Protein AF-A0A8H7BWF7-F1 (afdb_monomer)

Secondary structure (DSSP, 8-state):
--HHHHH-SSS--PPPHHHHHHHHHHHHTTTBS-HHHHHHHHHHHHHHHH-SSHHHHHHHHHHHHHHHT-GGGB-TT--S-HHHHHHHHTGGGGGGT-HHHHTTS--TT---THHHHHHHHHHHHHHHTT----S-TTSHHHHHHHHHHHHHHHHTTTS-HHHHHHHHHHHHHHHHHHHHHHHHHTTS-HHHHHHHHHHHHHHHHHHHHTTS--

Nearest PDB structures (foldseek):
  6b87-assembly2_B-3  TM=5.422E-01  e=3.707E+00  synthetic construct
  6b87-assembly1_A-2  TM=5.383E-01  e=4.363E+00  synthetic construct

pLDDT: mean 79.87, std 16.15, range [39.22, 98.44]

Solvent-accessible surface area (backbone atoms only — not comparable to full-atom values): 12301 Å² total; per-residue (Å²): 132,65,66,58,55,71,78,42,62,88,57,86,72,68,57,60,64,66,60,51,52,55,52,48,54,57,68,50,55,87,27,46,72,47,70,66,58,47,50,51,50,51,49,29,49,47,42,29,37,66,13,74,41,70,67,50,23,52,51,26,46,50,54,32,46,57,59,37,62,44,67,87,53,40,39,94,85,39,86,69,54,60,41,61,56,44,49,65,71,46,60,76,50,41,71,28,49,26,25,46,54,44,69,78,46,91,53,89,88,70,79,63,60,62,62,58,53,52,51,52,51,53,50,51,54,56,56,63,75,58,70,77,89,78,80,60,93,84,50,60,68,63,50,52,50,50,49,51,48,55,48,47,51,63,78,35,70,88,48,53,72,66,58,52,51,50,53,54,50,54,54,53,50,49,53,52,49,52,54,25,50,57,32,32,73,72,74,62,29,59,67,56,33,51,52,54,53,50,55,52,50,57,52,55,50,61,67,56,66,71,68,76,84,119

InterPro domains:
  IPR052579 Zinc finger SWIM domain-containing protein [PTHR31569] (1-136)

Organism: NCBI:txid679940

Radius of gyration: 24.7 Å; Cα contacts (8 Å, |Δi|>4): 126; chains: 1; bounding box: 61×52×67 Å

Foldseek 3Di:
DPPCCVPPVVDQAADDPVVVLVVLLVLLPQWFPDPVLSVLLSVLVVQQQQPQDPVSNVVSLVVNCVSQPPNVGTDPPRDDTSVVVCCVPPVVPVLRGGNNNCVVDDCVPVNDPCLVVVLVVVLVVLVVVDDDPPDDPPCVVVSVVVSCLVSCCVNVVVPDPLVSVVVVLVVVLVVQLVVLVVCVVVVHHPVVNVVSVVVSVVVVVVSVVVPPPD

Structure (mmCIF, N/CA/C/O back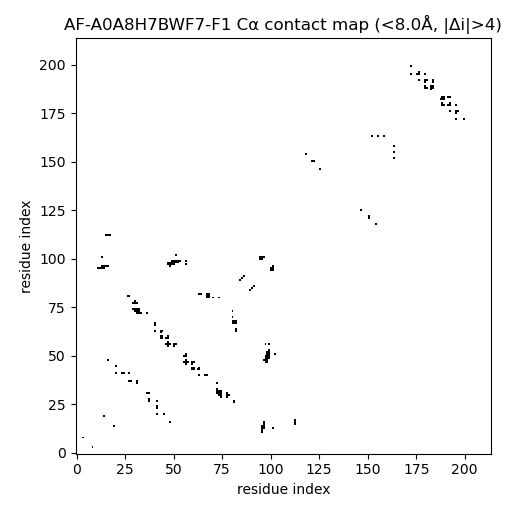bone):
data_AF-A0A8H7BWF7-F1
#
_entry.id   AF-A0A8H7BWF7-F1
#
loop_
_atom_site.group_PDB
_atom_site.id
_atom_site.type_symbol
_atom_site.label_atom_id
_atom_site.label_alt_id
_atom_site.label_comp_id
_atom_site.label_asym_id
_atom_site.label_entity_id
_atom_site.label_seq_id
_atom_site.pdbx_PDB_ins_code
_atom_site.Cartn_x
_atom_site.Cartn_y
_atom_site.Cartn_z
_atom_site.occupancy
_atom_site.B_iso_or_equiv
_atom_site.auth_seq_id
_atom_site.auth_comp_id
_atom_site.auth_asym_id
_atom_site.auth_atom_id
_atom_site.pdbx_PDB_model_num
ATOM 1 N N . MET A 1 1 ? -7.069 -0.796 -20.948 1.00 47.22 1 MET A N 1
ATOM 2 C CA . MET A 1 1 ? -5.993 -1.761 -21.285 1.00 47.22 1 MET A CA 1
ATOM 3 C C . MET A 1 1 ? -4.750 -1.443 -20.473 1.00 47.22 1 MET A C 1
ATOM 5 O O . MET A 1 1 ? -4.340 -0.292 -20.435 1.00 47.22 1 MET A O 1
ATOM 9 N N . ASN A 1 2 ? -4.163 -2.437 -19.805 1.00 78.88 2 ASN A N 1
ATOM 10 C CA . ASN A 1 2 ? -2.938 -2.258 -19.026 1.00 78.88 2 ASN A CA 1
ATOM 11 C C . ASN A 1 2 ? -1.723 -2.214 -19.973 1.00 78.88 2 ASN A C 1
ATOM 13 O O . ASN A 1 2 ? -1.280 -3.259 -20.445 1.00 78.88 2 ASN A O 1
ATOM 17 N N . ALA A 1 3 ? -1.185 -1.021 -20.245 1.00 83.81 3 ALA A N 1
ATOM 18 C CA . ALA A 1 3 ? -0.045 -0.828 -21.149 1.00 83.81 3 ALA A CA 1
ATOM 19 C C . ALA A 1 3 ? 1.196 -1.644 -20.737 1.00 83.81 3 ALA A C 1
ATOM 21 O O . ALA A 1 3 ? 1.893 -2.193 -21.589 1.00 83.81 3 ALA A O 1
ATOM 22 N N . LEU A 1 4 ? 1.435 -1.805 -19.430 1.00 81.81 4 LEU A N 1
ATOM 23 C CA . LEU A 1 4 ? 2.529 -2.639 -18.922 1.00 81.81 4 LEU A CA 1
ATOM 24 C C . LEU A 1 4 ? 2.298 -4.123 -19.213 1.00 81.81 4 LEU A C 1
ATOM 26 O O . LEU A 1 4 ? 3.256 -4.867 -19.370 1.00 81.81 4 LEU A O 1
ATOM 30 N N . GLY A 1 5 ? 1.039 -4.564 -19.274 1.00 86.19 5 GLY A N 1
ATOM 31 C CA . GLY A 1 5 ? 0.675 -5.924 -19.670 1.00 86.19 5 GLY A CA 1
ATOM 32 C C . GLY A 1 5 ? 1.047 -6.249 -21.111 1.00 86.19 5 GLY A C 1
ATOM 33 O O . GLY A 1 5 ? 1.445 -7.373 -21.376 1.00 86.19 5 GLY A O 1
ATOM 34 N N . ILE A 1 6 ? 0.966 -5.259 -22.000 1.00 88.81 6 ILE A N 1
ATOM 35 C CA . ILE A 1 6 ? 1.257 -5.416 -23.428 1.00 88.81 6 ILE A CA 1
ATOM 36 C C . ILE A 1 6 ? 2.769 -5.411 -23.668 1.00 88.81 6 ILE A C 1
ATOM 38 O O . ILE A 1 6 ? 3.296 -6.289 -24.342 1.00 88.81 6 ILE A O 1
ATOM 42 N N . VAL A 1 7 ? 3.479 -4.433 -23.096 1.00 92.81 7 VAL A N 1
ATOM 43 C CA . VAL A 1 7 ? 4.918 -4.252 -23.354 1.00 92.81 7 VAL A CA 1
ATOM 44 C C . VAL A 1 7 ? 5.777 -5.209 -22.524 1.00 92.81 7 VAL A C 1
ATOM 46 O O . VAL A 1 7 ? 6.764 -5.738 -23.022 1.00 92.81 7 VAL A O 1
ATOM 49 N N . PHE A 1 8 ? 5.399 -5.456 -21.267 1.00 87.06 8 PHE A N 1
ATOM 50 C CA . PHE A 1 8 ? 6.154 -6.276 -20.317 1.00 87.06 8 PHE A CA 1
ATOM 51 C C . PHE A 1 8 ? 5.260 -7.388 -19.757 1.00 87.06 8 PHE A C 1
ATOM 53 O O . PHE A 1 8 ? 4.888 -7.401 -18.576 1.00 87.06 8 PHE A O 1
ATOM 60 N N . HIS A 1 9 ? 4.856 -8.307 -20.631 1.00 88.12 9 HIS A N 1
ATOM 61 C CA . HIS A 1 9 ? 3.956 -9.401 -20.271 1.00 88.12 9 HIS A CA 1
ATOM 62 C C . HIS A 1 9 ? 4.603 -10.387 -19.284 1.00 88.12 9 HIS A C 1
ATOM 64 O O . HIS A 1 9 ? 3.931 -10.812 -18.348 1.00 88.12 9 HIS A O 1
ATOM 70 N N . GLU A 1 10 ? 5.908 -10.650 -19.411 1.00 87.50 10 GLU A N 1
ATOM 71 C CA . GLU A 1 10 ? 6.661 -11.566 -18.533 1.00 87.50 10 GLU A CA 1
ATOM 72 C C . GLU A 1 10 ? 6.991 -10.970 -17.154 1.00 87.50 10 GLU A C 1
ATOM 74 O O . GLU A 1 10 ? 7.248 -11.695 -16.190 1.00 87.50 10 GLU A O 1
ATOM 79 N N . ASN A 1 11 ? 6.955 -9.639 -17.020 1.00 86.12 11 ASN A N 1
ATOM 80 C CA . ASN A 1 11 ? 7.314 -8.984 -15.768 1.00 86.12 11 ASN A CA 1
ATOM 81 C C . ASN A 1 11 ? 6.160 -9.058 -14.765 1.00 86.12 11 ASN A C 1
ATOM 83 O O . ASN A 1 11 ? 5.047 -8.570 -15.015 1.00 86.12 11 ASN A O 1
ATOM 87 N N . ARG A 1 12 ? 6.457 -9.582 -13.569 1.00 87.06 12 ARG A N 1
ATOM 88 C CA . ARG A 1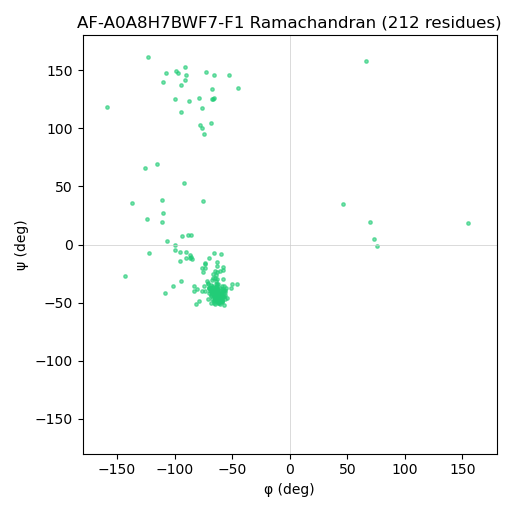 12 ? 5.547 -9.478 -12.426 1.00 87.06 12 ARG A CA 1
ATOM 89 C C . ARG A 1 12 ? 5.428 -8.017 -12.002 1.00 87.06 12 ARG A C 1
ATOM 91 O O . ARG A 1 12 ? 6.424 -7.347 -11.741 1.00 87.06 12 ARG A O 1
ATOM 98 N N . LYS A 1 13 ? 4.194 -7.521 -11.953 1.00 88.88 13 LYS A N 1
ATOM 99 C CA . LYS A 1 13 ? 3.881 -6.132 -11.600 1.00 88.88 13 LYS A CA 1
ATOM 100 C C . LYS A 1 13 ? 3.569 -6.076 -10.115 1.00 88.88 13 LYS A C 1
ATOM 102 O O . LYS A 1 13 ? 2.568 -6.643 -9.690 1.00 88.88 13 LYS A O 1
ATOM 107 N N . LEU A 1 14 ? 4.423 -5.399 -9.361 1.00 90.31 14 LEU A N 1
ATOM 108 C CA . LEU A 1 14 ? 4.233 -5.172 -7.934 1.00 90.31 14 LEU A CA 1
ATOM 109 C C . LEU A 1 14 ? 3.651 -3.787 -7.686 1.00 90.31 14 LEU A C 1
ATOM 111 O O . LEU A 1 14 ? 3.925 -2.849 -8.439 1.00 90.31 14 LEU A O 1
ATOM 115 N N . LEU A 1 15 ? 2.863 -3.661 -6.625 1.00 90.25 15 LEU A N 1
ATOM 116 C CA . LEU A 1 15 ? 2.394 -2.367 -6.153 1.00 90.25 15 LEU A CA 1
ATOM 117 C C . LEU A 1 15 ? 3.383 -1.788 -5.144 1.00 90.25 15 LEU A C 1
ATOM 119 O O . LEU A 1 15 ? 4.020 -2.496 -4.367 1.00 90.25 15 LEU A O 1
ATOM 123 N N . CYS A 1 16 ? 3.506 -0.465 -5.161 1.00 88.38 16 CYS A N 1
ATOM 124 C CA . CYS A 1 16 ? 4.323 0.254 -4.199 1.00 88.38 16 CYS A CA 1
ATOM 125 C C . CYS A 1 16 ? 3.594 0.316 -2.851 1.00 88.38 16 CYS A C 1
ATOM 127 O O . CYS A 1 16 ? 2.540 0.946 -2.745 1.00 88.38 16 CYS A O 1
ATOM 129 N N . THR A 1 17 ? 4.183 -0.287 -1.819 1.00 89.31 17 THR A N 1
ATOM 130 C CA . THR A 1 17 ? 3.634 -0.321 -0.454 1.00 89.31 17 THR A CA 1
ATOM 131 C C . THR A 1 17 ? 3.405 1.078 0.116 1.00 89.31 17 THR A C 1
ATOM 133 O O . THR A 1 17 ? 2.358 1.344 0.697 1.00 89.31 17 THR A O 1
ATOM 136 N N . TRP A 1 18 ? 4.332 2.007 -0.134 1.00 88.88 18 TRP A N 1
ATOM 137 C CA . TRP A 1 18 ? 4.210 3.404 0.288 1.00 88.88 18 TRP A CA 1
ATOM 138 C C . TRP A 1 18 ? 2.978 4.099 -0.313 1.00 88.88 18 TRP A C 1
ATOM 140 O O . TRP A 1 18 ? 2.217 4.764 0.394 1.00 88.88 18 TRP A O 1
ATOM 150 N N . TYR A 1 19 ? 2.747 3.920 -1.618 1.00 89.44 19 TYR A N 1
ATOM 151 C CA . TYR A 1 19 ? 1.589 4.510 -2.291 1.00 89.44 19 TYR A CA 1
ATOM 152 C C . TYR A 1 19 ? 0.280 3.897 -1.786 1.00 89.44 19 TYR A C 1
ATOM 154 O O . TYR A 1 19 ? -0.695 4.611 -1.558 1.00 89.44 19 TYR A O 1
ATOM 162 N N . MET A 1 20 ? 0.285 2.584 -1.557 1.00 93.19 20 MET A N 1
ATOM 163 C CA . MET A 1 20 ? -0.853 1.868 -0.997 1.00 93.19 20 MET A CA 1
ATOM 164 C C . MET A 1 20 ? -1.211 2.384 0.402 1.00 93.19 20 MET A C 1
ATOM 166 O O . MET A 1 20 ? -2.353 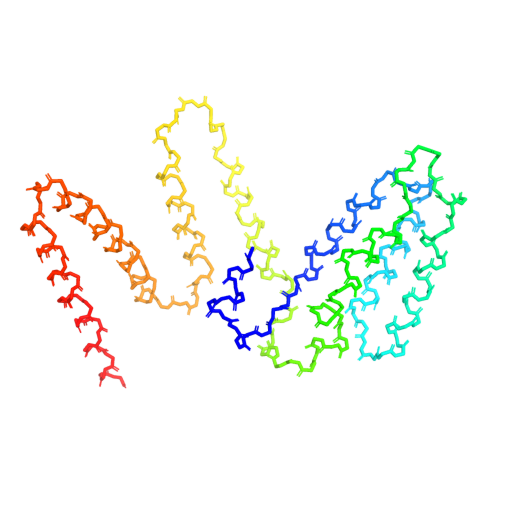2.782 0.617 1.00 93.19 20 MET A O 1
ATOM 170 N N . MET A 1 21 ? -0.236 2.495 1.311 1.00 94.38 21 MET A N 1
ATOM 171 C CA . MET A 1 21 ? -0.457 3.059 2.649 1.00 94.38 21 MET A CA 1
ATOM 172 C C . MET A 1 21 ? -0.955 4.503 2.591 1.00 94.38 21 MET A C 1
ATOM 174 O O . MET A 1 21 ? -1.920 4.840 3.267 1.00 94.38 21 MET A O 1
ATOM 178 N N . THR A 1 22 ? -0.389 5.332 1.711 1.00 93.81 22 THR A N 1
ATOM 179 C CA . THR A 1 22 ? -0.849 6.718 1.518 1.00 93.81 22 THR A CA 1
ATOM 180 C C . THR A 1 22 ? -2.319 6.779 1.081 1.00 93.81 22 THR A C 1
ATOM 182 O O . THR A 1 22 ? -3.074 7.639 1.537 1.00 93.81 22 THR A O 1
ATOM 185 N N . ASN A 1 23 ? -2.751 5.889 0.184 1.00 94.69 23 ASN A N 1
ATOM 186 C CA . ASN A 1 23 ? -4.146 5.834 -0.257 1.00 94.69 23 ASN A CA 1
ATOM 187 C C . ASN A 1 23 ? -5.078 5.333 0.848 1.00 94.69 23 ASN A C 1
ATOM 189 O O . ASN A 1 23 ? -6.183 5.855 1.000 1.00 94.69 23 ASN A O 1
ATOM 193 N N . ILE A 1 24 ? -4.623 4.365 1.640 1.00 94.81 24 ILE A N 1
ATOM 194 C CA . ILE A 1 24 ? -5.380 3.837 2.772 1.00 94.81 24 ILE A CA 1
ATOM 195 C C . ILE A 1 24 ? -5.543 4.913 3.844 1.00 94.81 24 ILE A C 1
ATOM 197 O O . ILE A 1 24 ? -6.667 5.199 4.235 1.00 94.81 24 ILE A O 1
ATOM 201 N N . GLU A 1 25 ? -4.478 5.609 4.237 1.00 95.12 25 GLU A N 1
ATOM 202 C CA . GLU A 1 25 ? -4.549 6.723 5.192 1.00 95.12 25 GLU A CA 1
ATOM 203 C C . GLU A 1 25 ? -5.512 7.830 4.746 1.00 95.12 25 GLU A C 1
ATOM 205 O O . 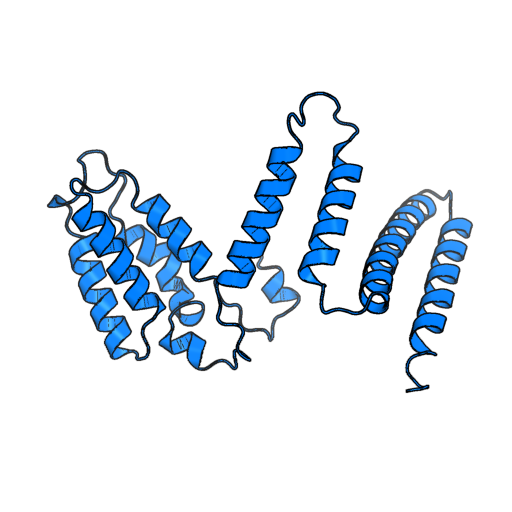GLU A 1 25 ? -6.263 8.366 5.566 1.00 95.12 25 GLU A O 1
ATOM 210 N N . LYS A 1 26 ? -5.531 8.147 3.445 1.00 94.56 26 LYS A N 1
ATOM 211 C CA . LYS A 1 26 ? -6.509 9.077 2.865 1.00 94.56 26 LYS A CA 1
ATOM 212 C C . LYS A 1 26 ? -7.935 8.546 2.975 1.00 94.56 26 LYS A C 1
ATOM 214 O O . LYS A 1 26 ? -8.818 9.315 3.334 1.00 94.56 26 LYS A O 1
ATOM 219 N N . ASN A 1 27 ? -8.161 7.259 2.698 1.00 94.06 27 ASN A N 1
ATOM 220 C CA . ASN A 1 27 ? -9.480 6.638 2.842 1.00 94.06 27 ASN A CA 1
ATOM 221 C C . ASN A 1 27 ? -9.954 6.619 4.303 1.00 94.06 27 ASN A C 1
ATOM 223 O O . ASN A 1 27 ? -11.136 6.822 4.554 1.00 94.06 27 ASN A O 1
ATOM 227 N N . LEU A 1 28 ? -9.040 6.413 5.254 1.00 94.56 28 LEU A N 1
ATOM 228 C CA . LEU A 1 28 ? -9.320 6.418 6.692 1.00 94.56 28 LEU A CA 1
ATOM 229 C C . LEU A 1 28 ? -9.575 7.833 7.248 1.00 94.56 28 LEU A C 1
ATOM 231 O O . LEU A 1 28 ? -10.111 7.989 8.348 1.00 94.56 28 LEU A O 1
ATOM 235 N N . SER A 1 29 ? -9.133 8.877 6.544 1.00 94.00 29 SER A N 1
ATOM 236 C CA . SER A 1 29 ? -9.198 10.252 7.032 1.00 94.00 29 SER A CA 1
ATOM 237 C C . SER A 1 29 ? -10.642 10.732 7.171 1.00 94.00 29 SER A C 1
ATOM 239 O O . SER A 1 29 ? -11.411 10.683 6.217 1.00 94.00 29 SER A O 1
ATOM 241 N N . GLY A 1 30 ? -10.998 11.221 8.363 1.00 92.12 30 GLY A N 1
ATOM 242 C CA . GLY A 1 30 ? -12.342 11.729 8.649 1.00 92.12 30 GLY A CA 1
ATOM 243 C C . GLY A 1 30 ? -13.428 10.652 8.697 1.00 92.12 30 GLY A C 1
ATOM 244 O O . GLY A 1 30 ? -14.594 10.985 8.527 1.00 92.12 30 GLY A O 1
ATOM 245 N N . LYS A 1 31 ? -13.066 9.374 8.886 1.00 94.69 31 LYS A N 1
ATOM 246 C CA . LYS A 1 31 ? -14.036 8.273 9.002 1.00 94.69 31 LYS A CA 1
ATOM 247 C C . LYS A 1 31 ? -14.292 7.801 10.430 1.00 94.69 31 LYS A C 1
ATOM 249 O O . LYS A 1 31 ? -15.414 7.411 10.725 1.00 94.69 31 LYS A O 1
ATOM 254 N N . PHE A 1 32 ? -13.276 7.806 11.287 1.00 95.25 32 PHE A N 1
ATOM 255 C CA . PHE A 1 32 ? -13.354 7.252 12.642 1.00 95.25 32 PHE A CA 1
ATOM 256 C C . PHE A 1 32 ? -13.636 8.338 13.676 1.00 95.25 32 PHE A C 1
ATOM 258 O O . PHE A 1 32 ? -13.170 9.467 13.519 1.00 95.25 32 PHE A O 1
ATOM 265 N N . LYS A 1 33 ? -14.361 7.969 14.738 1.00 95.19 33 LYS A N 1
ATOM 266 C CA . LYS A 1 33 ? -14.595 8.828 15.910 1.00 95.19 33 LYS A CA 1
ATOM 267 C C . LYS A 1 33 ? -13.299 9.111 16.672 1.00 95.19 33 LYS A C 1
ATOM 269 O O . LYS A 1 33 ? -13.036 10.246 17.050 1.00 95.19 33 LYS A O 1
ATOM 274 N N . GLU A 1 34 ? -12.488 8.072 16.857 1.00 96.31 34 GLU A N 1
ATOM 275 C CA . GLU A 1 34 ? -11.255 8.108 17.644 1.00 96.31 34 GLU A CA 1
ATOM 276 C C . GLU A 1 34 ? -10.012 8.000 16.752 1.00 96.31 34 GLU A C 1
ATOM 278 O O . GLU A 1 34 ? -9.961 7.224 15.787 1.00 96.31 34 GLU A O 1
ATOM 283 N N . VAL A 1 35 ? -8.977 8.772 17.087 1.00 96.12 35 VAL A N 1
ATOM 284 C CA . VAL A 1 35 ? -7.719 8.824 16.324 1.00 96.12 35 VAL A CA 1
ATOM 285 C C . VAL A 1 35 ? -6.919 7.529 16.504 1.00 96.12 35 VAL A C 1
ATOM 287 O O . VAL A 1 35 ? -6.279 7.044 15.568 1.00 96.12 35 VAL A O 1
ATOM 290 N N . GLU A 1 36 ? -7.000 6.929 17.683 1.00 97.38 36 GLU A N 1
ATOM 291 C CA . GLU A 1 36 ? -6.343 5.689 18.083 1.00 97.38 36 GLU A CA 1
ATOM 292 C C . GLU A 1 36 ? -6.875 4.503 17.276 1.00 97.38 36 GLU A C 1
ATOM 294 O O . GLU A 1 36 ? -6.100 3.666 16.803 1.00 97.38 36 GLU A O 1
ATOM 299 N N . VAL A 1 37 ? -8.188 4.470 17.035 1.00 95.94 37 VAL A N 1
ATOM 300 C CA . VAL A 1 37 ? -8.831 3.461 16.185 1.00 95.94 37 VAL A CA 1
ATOM 301 C C . VAL A 1 37 ? -8.357 3.601 14.742 1.00 95.94 37 VAL A C 1
ATOM 303 O O . VAL A 1 37 ? -7.975 2.607 14.123 1.00 95.94 37 VAL A O 1
ATOM 306 N N . LYS A 1 38 ? -8.302 4.832 14.212 1.00 96.56 38 LYS A N 1
ATOM 307 C CA . LYS A 1 38 ? -7.747 5.100 12.875 1.00 96.56 38 LYS A CA 1
ATOM 308 C C . LYS A 1 38 ? -6.313 4.578 12.755 1.00 96.56 38 LYS A C 1
ATOM 310 O O . LYS A 1 38 ? -5.986 3.928 11.762 1.00 96.56 38 LYS A O 1
ATOM 315 N N . LYS A 1 39 ? -5.466 4.868 13.746 1.00 97.25 39 LYS A N 1
ATOM 316 C CA . LYS A 1 39 ? -4.068 4.424 13.771 1.00 97.25 39 LYS A CA 1
ATOM 317 C C . LYS A 1 39 ? -3.974 2.898 13.800 1.00 97.25 39 LYS A C 1
ATOM 319 O O . LYS A 1 39 ? -3.324 2.323 12.938 1.00 97.25 39 LYS A O 1
ATOM 324 N N . THR A 1 40 ? -4.710 2.256 14.704 1.00 97.94 40 THR A N 1
ATOM 325 C CA . THR A 1 40 ? -4.770 0.789 14.817 1.00 97.94 40 THR A CA 1
ATOM 326 C C . THR A 1 40 ? -5.224 0.144 13.506 1.00 97.94 40 THR A C 1
ATOM 328 O O . THR A 1 40 ? -4.676 -0.863 13.072 1.00 97.94 40 THR A O 1
ATOM 331 N N . CYS A 1 41 ? -6.202 0.747 12.830 1.00 97.06 41 CYS A N 1
ATOM 332 C CA . CYS A 1 41 ? -6.685 0.293 11.532 1.00 97.06 41 CYS A CA 1
ATOM 333 C C . CYS A 1 41 ? -5.586 0.356 10.454 1.00 97.06 41 CYS A C 1
ATOM 335 O O . CYS A 1 41 ? -5.401 -0.606 9.708 1.00 97.06 41 CYS A O 1
ATOM 337 N N . ALA A 1 42 ? -4.825 1.455 10.400 1.00 97.44 42 ALA A N 1
ATOM 338 C CA . ALA A 1 42 ? -3.686 1.597 9.493 1.00 97.44 42 ALA A CA 1
ATOM 339 C C . ALA A 1 42 ? -2.550 0.610 9.820 1.00 97.44 42 ALA A C 1
ATOM 341 O O . ALA A 1 42 ? -1.986 0.011 8.904 1.00 97.44 42 ALA A O 1
ATOM 342 N N . ASP A 1 43 ? -2.253 0.398 11.102 1.00 97.94 43 ASP A N 1
ATOM 343 C CA . ASP A 1 43 ? -1.225 -0.544 11.555 1.00 97.94 43 ASP A CA 1
ATOM 344 C C . ASP A 1 43 ? -1.594 -1.989 11.175 1.00 97.94 43 ASP A C 1
ATOM 346 O O . ASP A 1 43 ? -0.780 -2.697 10.592 1.00 97.94 43 ASP A O 1
ATOM 350 N N . LEU A 1 44 ? -2.853 -2.401 11.361 1.00 98.19 44 LEU A N 1
ATOM 351 C CA . LEU A 1 44 ? -3.320 -3.733 10.950 1.00 98.19 44 LEU A CA 1
ATOM 352 C C . LEU A 1 44 ? -3.227 -3.953 9.437 1.00 98.19 44 LEU A C 1
ATOM 354 O O . LEU A 1 44 ? -2.878 -5.043 8.985 1.00 98.19 44 LEU A O 1
ATOM 358 N N . VAL A 1 45 ? -3.522 -2.927 8.635 1.00 97.44 45 VAL A N 1
ATOM 359 C CA . VAL A 1 45 ? -3.274 -2.981 7.190 1.00 97.44 45 VAL A CA 1
ATOM 360 C C . VAL A 1 45 ? -1.785 -3.157 6.928 1.00 97.44 45 VAL A C 1
ATOM 362 O O . VAL A 1 45 ? -1.411 -4.038 6.157 1.00 97.44 45 VAL A O 1
ATOM 365 N N . LYS A 1 46 ? -0.930 -2.351 7.558 1.00 97.06 46 LYS A N 1
ATOM 366 C CA . LYS A 1 46 ? 0.520 -2.445 7.389 1.00 97.06 46 LYS A CA 1
ATOM 367 C C . LYS A 1 46 ? 1.032 -3.848 7.724 1.00 97.06 46 LYS A C 1
ATOM 369 O O . LYS A 1 46 ? 1.807 -4.398 6.945 1.00 97.06 46 LYS A O 1
ATOM 374 N N . ASP A 1 47 ? 0.512 -4.475 8.773 1.00 97.75 47 ASP A N 1
ATOM 375 C CA . ASP A 1 47 ? 0.836 -5.856 9.135 1.00 97.75 47 ASP A CA 1
ATOM 376 C C . ASP A 1 47 ? 0.454 -6.854 8.030 1.00 97.75 47 ASP A C 1
ATOM 378 O O . ASP A 1 47 ? 1.210 -7.786 7.749 1.00 97.75 47 ASP A O 1
ATOM 382 N N . THR A 1 48 ? -0.670 -6.652 7.326 1.00 97.44 48 THR A N 1
ATOM 383 C CA . THR A 1 48 ? -0.994 -7.489 6.152 1.00 97.44 48 THR A CA 1
ATOM 384 C C . THR A 1 48 ? 0.043 -7.330 5.038 1.00 97.44 48 THR A C 1
ATOM 386 O O . THR A 1 48 ? 0.444 -8.316 4.418 1.00 97.44 48 THR A O 1
ATOM 389 N N . ILE A 1 49 ? 0.538 -6.113 4.808 1.00 95.81 49 ILE A N 1
ATOM 390 C CA . ILE A 1 49 ? 1.552 -5.825 3.786 1.00 95.81 49 ILE A CA 1
ATOM 391 C C . ILE A 1 49 ? 2.887 -6.458 4.163 1.00 95.81 49 ILE A C 1
ATOM 393 O O . ILE A 1 49 ? 3.550 -7.053 3.319 1.00 95.81 49 ILE A O 1
ATOM 397 N N . GLU A 1 50 ? 3.289 -6.334 5.424 1.00 94.94 50 GLU A N 1
ATOM 398 C CA . GLU A 1 50 ? 4.611 -6.743 5.900 1.00 94.94 50 GLU A CA 1
ATOM 399 C C . GLU A 1 50 ? 4.680 -8.219 6.314 1.00 94.94 50 GLU A C 1
ATOM 401 O O . GLU A 1 50 ? 5.784 -8.742 6.507 1.00 94.94 50 GLU A O 1
ATOM 406 N N . SER A 1 51 ? 3.529 -8.898 6.380 1.00 96.94 51 SER A N 1
ATOM 407 C CA . SER A 1 51 ? 3.392 -10.318 6.712 1.00 96.94 51 SER A CA 1
ATOM 408 C C . SER A 1 51 ? 4.411 -11.204 5.990 1.00 96.94 51 SER A C 1
ATOM 410 O O . SER A 1 51 ? 4.683 -11.066 4.794 1.00 96.94 51 SER A O 1
ATOM 412 N N . GLN A 1 52 ? 5.012 -12.122 6.744 1.00 95.19 52 GLN A N 1
ATOM 413 C CA . GLN A 1 52 ? 6.038 -13.033 6.237 1.00 95.19 52 GLN A CA 1
ATOM 414 C C . GLN A 1 52 ? 5.443 -14.369 5.802 1.00 95.19 52 GLN A C 1
ATOM 416 O O . GLN A 1 52 ? 5.951 -14.994 4.874 1.00 95.19 52 GLN A O 1
ATOM 421 N N . THR A 1 53 ? 4.369 -14.789 6.470 1.00 97.31 53 THR A N 1
ATOM 422 C CA . THR A 1 53 ? 3.663 -16.045 6.213 1.00 97.31 53 THR A CA 1
ATOM 423 C C . THR A 1 53 ? 2.191 -15.793 5.905 1.00 97.31 53 THR A C 1
ATOM 425 O O . THR A 1 53 ? 1.634 -14.742 6.241 1.00 97.31 53 THR A O 1
ATOM 428 N N . LEU A 1 54 ? 1.546 -16.782 5.284 1.00 97.00 54 LEU A N 1
ATOM 429 C CA . LEU A 1 54 ? 0.113 -16.745 5.005 1.00 97.00 54 LEU A CA 1
ATOM 430 C C . LEU A 1 54 ? -0.710 -16.694 6.305 1.00 97.00 54 LEU A C 1
ATOM 432 O O . LEU A 1 54 ? -1.739 -16.027 6.370 1.00 97.00 54 LEU A O 1
ATOM 436 N N . GLU A 1 55 ? -0.246 -17.350 7.366 1.00 98.19 55 GLU A N 1
ATOM 437 C CA . GLU A 1 55 ? -0.881 -17.345 8.684 1.00 98.19 55 GLU A CA 1
ATOM 438 C C . GLU A 1 55 ? -0.873 -15.944 9.300 1.00 98.19 55 GLU A C 1
ATOM 440 O O . GLU A 1 55 ? -1.923 -15.472 9.740 1.00 98.19 55 GLU A O 1
ATOM 445 N N . GLN A 1 56 ? 0.278 -15.258 9.276 1.00 98.00 56 GLN A N 1
ATOM 446 C CA . GLN A 1 56 ? 0.404 -13.876 9.751 1.00 98.00 56 GLN A CA 1
ATOM 447 C C . GLN A 1 56 ? -0.504 -12.939 8.955 1.00 98.00 56 GLN A C 1
ATOM 449 O O . GLN A 1 56 ? -1.230 -12.136 9.541 1.00 98.00 56 GLN A O 1
ATOM 454 N N . PHE A 1 57 ? -0.517 -13.088 7.626 1.00 98.12 57 PHE A N 1
ATOM 455 C CA . PHE A 1 57 ? -1.406 -12.332 6.751 1.00 98.12 57 PHE A CA 1
ATOM 456 C C . PHE A 1 57 ? -2.875 -12.530 7.133 1.00 98.12 57 PHE A C 1
ATOM 458 O O . PHE A 1 57 ? -3.599 -11.564 7.365 1.00 98.12 57 PHE A O 1
ATOM 465 N N . ASN A 1 58 ? -3.315 -13.785 7.246 1.00 98.25 58 ASN A N 1
ATOM 466 C CA . ASN A 1 58 ? -4.699 -14.121 7.566 1.00 98.25 58 ASN A CA 1
ATOM 467 C C . ASN A 1 58 ? -5.101 -13.639 8.962 1.00 98.25 58 ASN A C 1
ATOM 469 O O . ASN A 1 58 ? -6.236 -13.207 9.163 1.00 98.25 58 ASN A O 1
ATOM 473 N N . GLN A 1 59 ? -4.191 -13.700 9.934 1.00 98.44 59 GLN A N 1
ATOM 474 C CA . GLN A 1 59 ? -4.429 -13.174 11.272 1.00 98.44 59 GLN A CA 1
ATOM 475 C C . GLN A 1 59 ? -4.614 -11.653 11.250 1.00 98.44 59 GLN A C 1
ATOM 477 O O . GLN A 1 59 ? -5.635 -11.172 11.745 1.00 98.44 59 GLN A O 1
ATOM 482 N N . ALA A 1 60 ? -3.688 -10.914 10.632 1.00 98.06 60 ALA A N 1
ATOM 483 C CA . ALA A 1 60 ? -3.781 -9.462 10.496 1.00 98.06 60 ALA A CA 1
ATOM 484 C C . ALA A 1 60 ? -5.050 -9.049 9.731 1.00 98.06 60 ALA A C 1
ATOM 486 O O . ALA A 1 60 ? -5.792 -8.177 10.182 1.00 98.06 60 ALA A O 1
ATOM 487 N N . LEU A 1 61 ? -5.373 -9.746 8.635 1.00 98.12 61 LEU A N 1
ATOM 488 C CA . LEU A 1 61 ? -6.561 -9.474 7.828 1.00 98.12 61 LEU A CA 1
ATOM 489 C C . LEU A 1 61 ? -7.862 -9.724 8.601 1.00 98.12 61 LEU A C 1
ATOM 491 O O . LEU A 1 61 ? -8.807 -8.949 8.462 1.00 98.12 61 LEU A O 1
ATOM 495 N N . ARG A 1 62 ? -7.935 -10.775 9.429 1.00 98.44 62 ARG A N 1
ATOM 496 C CA . ARG A 1 62 ? -9.100 -11.024 10.297 1.00 98.44 62 ARG A CA 1
ATOM 497 C C . ARG A 1 62 ? -9.279 -9.914 11.329 1.00 98.44 62 ARG A C 1
ATOM 499 O O . ARG A 1 62 ? -10.399 -9.432 11.495 1.00 98.44 62 ARG A O 1
ATOM 506 N N . SER A 1 63 ? -8.197 -9.494 11.982 1.00 98.31 63 SER A N 1
ATOM 507 C CA . SER A 1 63 ? -8.221 -8.385 12.942 1.00 98.31 63 SER A CA 1
ATOM 508 C C . SER A 1 63 ? -8.648 -7.078 12.273 1.00 98.31 63 SER A C 1
ATOM 510 O O . SER A 1 63 ? -9.561 -6.412 12.761 1.00 98.31 63 SER A O 1
ATOM 512 N N . PHE A 1 64 ? -8.069 -6.761 11.109 1.00 97.94 64 PHE A N 1
ATOM 513 C CA . PHE A 1 64 ? -8.457 -5.607 10.300 1.00 97.94 64 PHE A CA 1
ATOM 514 C C . PHE A 1 64 ? -9.932 -5.674 9.907 1.00 97.94 64 PHE A C 1
ATOM 516 O O . PHE A 1 64 ? -10.663 -4.719 10.130 1.00 97.94 64 PHE A O 1
ATOM 523 N N . ARG A 1 65 ? -10.403 -6.811 9.380 1.00 97.56 65 ARG A N 1
ATOM 524 C CA . ARG A 1 65 ? -11.804 -7.004 8.981 1.00 97.56 65 ARG A CA 1
ATOM 525 C C . ARG A 1 65 ? -12.765 -6.772 10.138 1.00 97.56 65 ARG A C 1
ATOM 527 O O . ARG A 1 65 ? -13.794 -6.136 9.931 1.00 97.56 65 ARG A O 1
ATOM 534 N N . LYS A 1 66 ? -12.450 -7.297 11.325 1.00 97.19 66 LYS A N 1
ATOM 535 C CA . LYS A 1 66 ? -13.277 -7.124 12.523 1.00 97.19 66 LYS A CA 1
ATOM 536 C C . LYS A 1 66 ? -13.400 -5.643 12.884 1.00 97.19 66 LYS A C 1
ATOM 538 O O . LYS A 1 66 ? -14.514 -5.156 13.011 1.00 97.19 66 LYS A O 1
ATOM 543 N N . LEU A 1 67 ? -12.273 -4.936 12.979 1.00 96.62 67 LEU A N 1
ATOM 544 C CA . LEU A 1 67 ? -12.244 -3.515 13.330 1.00 96.62 67 LEU A CA 1
ATOM 545 C C . LEU A 1 67 ? -12.898 -2.642 12.249 1.00 96.62 67 LEU A C 1
ATOM 547 O O . LEU A 1 67 ? -13.730 -1.790 12.529 1.00 96.62 67 LEU A O 1
ATOM 551 N N . ALA A 1 68 ? -12.542 -2.868 10.987 1.00 95.25 68 ALA A N 1
ATOM 552 C CA . ALA A 1 68 ? -12.956 -2.028 9.875 1.00 95.25 68 ALA A CA 1
ATOM 553 C C . ALA A 1 68 ? -14.428 -2.209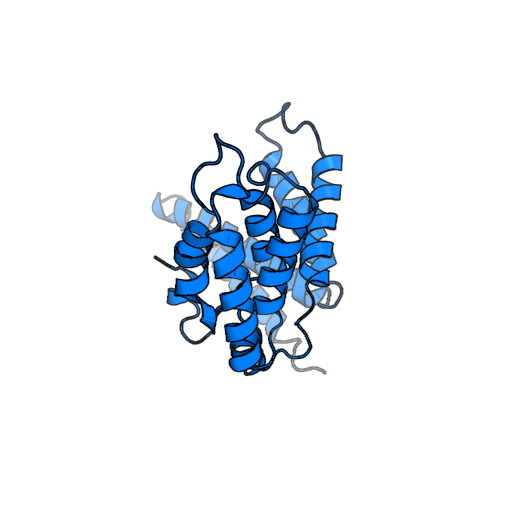 9.481 1.00 95.25 68 ALA A C 1
ATOM 555 O O . ALA A 1 68 ? -14.940 -1.347 8.770 1.00 95.25 68 ALA A O 1
ATOM 556 N N . ARG A 1 69 ? -15.098 -3.288 9.907 1.00 95.19 69 ARG A N 1
ATOM 557 C CA . ARG A 1 69 ? -16.543 -3.504 9.709 1.00 95.19 69 ARG A CA 1
ATOM 558 C C . ARG A 1 69 ? -17.401 -3.064 10.897 1.00 95.19 69 ARG A C 1
ATOM 560 O O . ARG A 1 69 ? -18.618 -3.100 10.775 1.00 95.19 69 ARG A O 1
ATOM 567 N N . ASP A 1 70 ? -16.799 -2.675 12.015 1.00 95.50 70 ASP A N 1
ATOM 568 C CA . ASP A 1 70 ? -17.547 -2.205 13.177 1.00 95.50 70 ASP A CA 1
ATOM 569 C C . ASP A 1 70 ? -18.055 -0.777 12.937 1.00 95.50 70 ASP A C 1
ATOM 571 O O . ASP A 1 70 ? -17.310 0.197 13.050 1.00 95.50 70 ASP A O 1
ATOM 575 N N . GLU A 1 71 ? -19.330 -0.660 12.565 1.00 93.69 71 GLU A N 1
ATOM 576 C CA . GLU A 1 71 ? -19.981 0.616 12.247 1.00 93.69 71 GLU A CA 1
ATOM 577 C C . GLU A 1 71 ? -20.045 1.563 13.452 1.00 93.69 71 GLU A C 1
ATOM 579 O O . GLU A 1 71 ? -20.061 2.780 13.269 1.00 93.69 71 GLU A O 1
ATOM 584 N N . SER A 1 72 ? -19.988 1.039 14.683 1.00 95.19 72 SER A N 1
ATOM 585 C CA . SER A 1 72 ? -20.038 1.864 15.896 1.00 95.19 72 SER A CA 1
ATOM 586 C C . SER A 1 72 ? -18.825 2.793 16.039 1.00 95.19 72 SER A C 1
ATOM 588 O O . SER A 1 72 ? -18.924 3.843 16.685 1.00 95.19 72 SER A O 1
ATOM 590 N N . LEU A 1 73 ? -17.706 2.452 15.387 1.00 95.31 73 LEU A N 1
ATOM 591 C CA . LEU A 1 73 ? -16.442 3.195 15.421 1.00 95.31 73 LEU A CA 1
ATOM 592 C C . LEU A 1 73 ? -16.381 4.355 14.411 1.00 95.31 73 LEU A C 1
ATOM 594 O O . LEU A 1 73 ? -15.470 5.188 14.478 1.00 95.31 73 LEU A O 1
ATOM 598 N N . TYR A 1 74 ? -17.326 4.415 13.469 1.00 94.75 74 TYR A N 1
ATOM 599 C CA . TYR A 1 74 ? -17.357 5.416 12.404 1.00 94.75 74 TYR A CA 1
ATOM 600 C C . TYR A 1 74 ? -18.165 6.654 12.798 1.00 94.75 74 TYR A C 1
ATOM 602 O O . TYR A 1 74 ? -19.096 6.585 13.596 1.00 94.75 74 TYR A O 1
ATOM 610 N N . LEU A 1 75 ? -17.818 7.801 12.215 1.00 93.50 75 LEU A N 1
ATOM 611 C CA . LEU A 1 75 ? -18.659 8.997 12.248 1.00 93.50 75 LEU A CA 1
ATOM 612 C C . LEU A 1 75 ? -19.959 8.743 11.469 1.00 93.50 75 LEU A C 1
ATOM 614 O O . LEU A 1 75 ? -19.942 8.062 10.446 1.00 93.50 75 LEU A O 1
ATOM 618 N N . GLU A 1 76 ? -21.073 9.328 11.912 1.00 90.25 76 GLU A N 1
ATOM 619 C CA . GLU A 1 76 ? -22.407 9.103 11.319 1.00 90.25 76 GLU A CA 1
ATOM 620 C C . GLU A 1 76 ? -22.478 9.451 9.823 1.00 90.25 76 GLU A C 1
ATOM 622 O O . GLU A 1 76 ? -23.225 8.846 9.061 1.00 90.25 76 GLU A O 1
ATOM 627 N N . ASN A 1 77 ? -21.665 10.410 9.382 1.00 89.62 77 ASN A N 1
ATOM 628 C CA . ASN A 1 77 ? -21.585 10.870 7.997 1.00 89.62 77 ASN A CA 1
ATOM 629 C C . ASN A 1 77 ? -20.488 10.167 7.171 1.00 89.62 77 ASN A C 1
ATOM 631 O O . ASN A 1 77 ? -20.217 10.571 6.033 1.00 89.62 77 ASN A O 1
ATOM 635 N N . ALA A 1 78 ? -19.829 9.139 7.713 1.00 88.38 78 ALA A N 1
ATOM 636 C CA . ALA A 1 78 ? -18.776 8.428 7.005 1.00 88.38 78 ALA A CA 1
ATOM 637 C C . ALA A 1 78 ? -19.346 7.655 5.802 1.00 88.38 78 ALA A C 1
ATOM 639 O O . ALA A 1 78 ? -20.236 6.814 5.922 1.00 88.38 78 ALA A O 1
ATOM 640 N N . LYS A 1 79 ? -18.789 7.897 4.609 1.00 83.25 79 LYS A N 1
ATOM 641 C CA . LYS A 1 79 ? -19.161 7.155 3.395 1.00 83.25 79 LYS A CA 1
ATOM 642 C C . LYS A 1 79 ? -18.577 5.742 3.415 1.00 83.25 79 LYS A C 1
ATOM 644 O O . LYS A 1 79 ? -17.437 5.538 2.984 1.00 83.25 79 LYS A O 1
ATOM 649 N N . GLY A 1 80 ? -19.388 4.791 3.871 1.00 85.19 80 GLY A N 1
ATOM 650 C CA . GLY A 1 80 ? -19.111 3.357 3.833 1.00 85.19 80 GLY A CA 1
ATOM 651 C C . GLY A 1 80 ? -17.941 2.917 4.717 1.00 85.19 80 GLY A C 1
ATOM 652 O O . GLY A 1 80 ? -17.027 3.684 5.046 1.00 85.19 80 GLY A O 1
ATOM 653 N N . ASN A 1 81 ? -17.938 1.634 5.074 1.00 88.62 81 ASN A N 1
ATOM 654 C CA . ASN A 1 81 ? -16.868 1.079 5.889 1.00 88.62 81 ASN A CA 1
ATOM 655 C C . ASN A 1 81 ? -15.562 0.921 5.081 1.00 88.62 81 ASN A C 1
ATOM 657 O O . ASN A 1 81 ? -15.555 0.696 3.868 1.00 88.62 81 ASN A O 1
ATOM 661 N N . THR A 1 82 ? -14.430 1.068 5.765 1.00 92.62 82 THR A N 1
ATOM 662 C CA . THR A 1 82 ? -13.082 0.986 5.178 1.00 92.62 82 THR A CA 1
ATOM 663 C C . THR A 1 82 ? -12.810 -0.393 4.578 1.00 92.62 82 THR A C 1
ATOM 665 O O . THR A 1 82 ? -12.133 -0.496 3.555 1.00 92.62 82 THR A O 1
ATOM 668 N N . TYR A 1 83 ? -13.356 -1.458 5.175 1.00 95.12 83 TYR A N 1
ATOM 669 C CA . TYR A 1 83 ? -13.114 -2.816 4.693 1.00 95.12 83 TYR A CA 1
ATOM 670 C C . TYR A 1 83 ? -13.627 -3.023 3.268 1.00 95.12 83 TYR A C 1
ATOM 672 O O . TYR A 1 83 ? -12.935 -3.639 2.472 1.00 95.12 83 TYR A O 1
ATOM 680 N N . SER A 1 84 ? -14.794 -2.473 2.930 1.00 93.69 84 SER A N 1
ATOM 681 C CA . SER A 1 84 ? -15.392 -2.627 1.596 1.00 93.69 84 SER A CA 1
ATOM 682 C C . SER A 1 84 ? -14.508 -2.008 0.509 1.00 93.69 84 SER A C 1
ATOM 684 O O . SER A 1 84 ? -14.291 -2.615 -0.535 1.00 93.69 84 SER A O 1
ATOM 686 N N . TYR A 1 85 ? -13.930 -0.831 0.783 1.00 94.31 85 TYR A N 1
ATOM 687 C CA . TYR A 1 85 ? -12.918 -0.224 -0.087 1.00 94.31 85 TYR A CA 1
ATOM 688 C C . TYR A 1 85 ? -11.682 -1.120 -0.206 1.00 94.31 85 TYR A C 1
ATOM 690 O O . TYR A 1 85 ? -11.190 -1.361 -1.305 1.00 94.31 85 TYR A O 1
ATOM 698 N N . PHE A 1 86 ? -11.190 -1.636 0.924 1.00 95.44 86 PHE A N 1
ATOM 699 C CA . PHE A 1 86 ? -9.983 -2.452 0.933 1.00 95.44 86 PHE A CA 1
ATOM 700 C C . PHE A 1 86 ? -10.152 -3.785 0.192 1.00 95.44 86 PHE A C 1
ATOM 702 O O . PHE A 1 86 ? -9.263 -4.216 -0.540 1.00 95.44 86 PHE A O 1
ATOM 709 N N . GLU A 1 87 ? -11.308 -4.420 0.358 1.00 95.56 87 GLU A N 1
ATOM 710 C CA . GLU A 1 87 ? -11.683 -5.669 -0.295 1.00 95.56 87 GLU A CA 1
ATOM 711 C C . GLU A 1 87 ? -11.797 -5.501 -1.813 1.00 95.56 87 GLU A C 1
ATOM 713 O O . GLU A 1 87 ? -11.202 -6.280 -2.556 1.00 95.56 87 GLU A O 1
ATOM 718 N N . ALA A 1 88 ? -12.481 -4.452 -2.276 1.00 93.88 88 ALA A N 1
ATOM 719 C CA . ALA A 1 88 ? -12.640 -4.189 -3.703 1.00 93.88 88 ALA A CA 1
ATOM 720 C C . ALA A 1 88 ? -11.304 -3.841 -4.389 1.00 93.88 88 ALA A C 1
ATOM 722 O O . ALA A 1 88 ? -10.937 -4.444 -5.402 1.00 93.88 88 ALA A O 1
ATOM 723 N N . GLU A 1 89 ? -10.557 -2.891 -3.824 1.00 93.00 89 GLU A N 1
ATOM 724 C CA . GLU A 1 89 ? -9.377 -2.318 -4.481 1.00 93.00 89 GLU A CA 1
ATOM 725 C C . GLU A 1 89 ? -8.110 -3.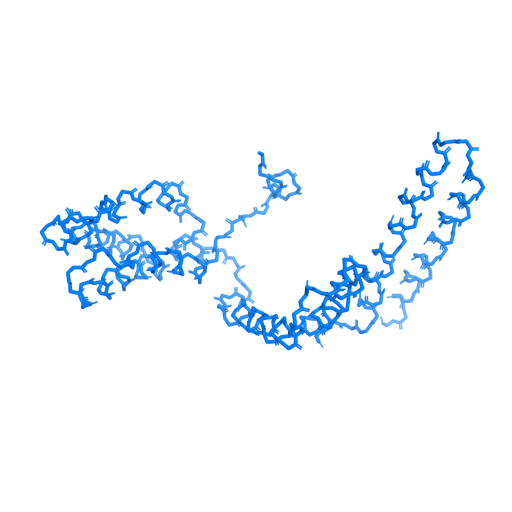159 -4.297 1.00 93.00 89 GLU A C 1
ATOM 727 O O . GLU A 1 89 ? -7.321 -3.304 -5.231 1.00 93.00 89 GLU A O 1
ATOM 732 N N . TRP A 1 90 ? -7.889 -3.716 -3.100 1.00 95.25 90 TRP A N 1
ATOM 733 C CA . TRP A 1 90 ? -6.591 -4.302 -2.747 1.00 95.25 90 TRP A CA 1
ATOM 734 C C . TRP A 1 90 ? -6.613 -5.826 -2.676 1.00 95.25 90 TRP A C 1
ATOM 736 O O . TRP A 1 90 ? -5.682 -6.460 -3.179 1.00 95.25 90 TRP A O 1
ATOM 746 N N . LEU A 1 91 ? -7.653 -6.444 -2.102 1.00 95.69 91 LEU A N 1
ATOM 747 C CA . LEU A 1 91 ? -7.695 -7.912 -1.985 1.00 95.69 91 LEU A CA 1
ATOM 748 C C . LEU A 1 91 ? -7.796 -8.616 -3.343 1.00 95.69 91 LEU A C 1
ATOM 750 O O . LEU A 1 91 ? -7.257 -9.710 -3.498 1.00 95.69 91 LEU A O 1
ATOM 754 N N . SER A 1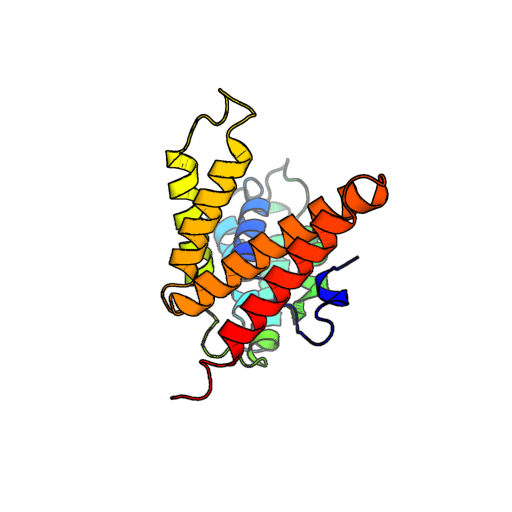 92 ? -8.398 -7.965 -4.341 1.00 93.69 92 SER A N 1
ATOM 755 C CA . SER A 1 92 ? -8.490 -8.461 -5.722 1.00 93.69 92 SER A CA 1
ATOM 756 C C . SER A 1 92 ? -7.134 -8.624 -6.423 1.00 93.69 92 SER A C 1
ATOM 758 O O . SER A 1 92 ? -7.058 -9.282 -7.458 1.00 93.69 92 SER A O 1
ATOM 760 N N . CYS A 1 93 ? -6.060 -8.042 -5.876 1.00 94.06 93 CYS A N 1
ATOM 761 C CA . CYS A 1 93 ? -4.705 -8.144 -6.418 1.00 94.06 93 CYS A CA 1
ATOM 762 C C . CYS A 1 93 ? -3.636 -8.378 -5.337 1.00 94.06 93 CYS A C 1
ATOM 764 O O . CYS A 1 93 ? -2.518 -7.854 -5.421 1.00 94.06 93 CYS A O 1
ATOM 766 N N . VAL A 1 94 ? -3.989 -9.156 -4.308 1.00 96.19 94 VAL A N 1
ATOM 767 C CA . VAL A 1 94 ? -3.144 -9.467 -3.142 1.00 96.19 94 VAL A CA 1
ATOM 768 C C . VAL A 1 94 ? -1.737 -9.958 -3.504 1.00 96.19 94 VAL A C 1
ATOM 770 O O . VAL A 1 94 ? -0.758 -9.615 -2.837 1.00 96.19 94 VAL A O 1
ATOM 773 N N . GLU A 1 95 ? -1.597 -10.687 -4.611 1.00 94.69 95 GLU A N 1
ATOM 774 C CA . GLU A 1 95 ? -0.334 -11.231 -5.111 1.00 94.69 95 GLU A CA 1
ATOM 775 C C . GLU A 1 95 ? 0.695 -10.158 -5.493 1.00 94.69 95 GLU A C 1
ATOM 777 O O . GLU A 1 95 ? 1.890 -10.444 -5.597 1.00 94.69 95 GLU A O 1
ATOM 782 N N . LYS A 1 96 ? 0.249 -8.913 -5.702 1.00 93.31 96 LYS A N 1
ATOM 783 C CA . LYS A 1 96 ? 1.105 -7.798 -6.128 1.00 93.31 96 LYS A CA 1
ATOM 784 C C . LYS A 1 96 ? 1.715 -7.017 -4.973 1.00 93.31 96 LYS A C 1
ATOM 786 O O . LYS A 1 96 ? 2.577 -6.176 -5.231 1.00 93.31 96 LYS A O 1
ATOM 791 N N . TRP A 1 97 ? 1.263 -7.227 -3.738 1.00 94.12 97 TRP A N 1
ATOM 792 C CA . TRP A 1 97 ? 1.652 -6.364 -2.619 1.00 94.12 97 TRP A CA 1
ATOM 793 C C . TRP A 1 97 ? 1.859 -7.076 -1.289 1.00 94.12 97 TRP A C 1
ATOM 795 O O . TRP A 1 97 ? 2.648 -6.583 -0.486 1.00 94.12 97 TRP A O 1
ATOM 805 N N . ALA A 1 98 ? 1.201 -8.209 -1.031 1.00 95.81 98 ALA A N 1
ATOM 806 C CA . ALA A 1 98 ? 1.364 -8.882 0.251 1.00 95.81 98 ALA A CA 1
ATOM 807 C C . ALA A 1 98 ? 2.788 -9.435 0.394 1.00 95.81 98 ALA A C 1
ATOM 809 O O . ALA A 1 98 ? 3.327 -10.065 -0.524 1.00 95.81 98 ALA A O 1
ATOM 810 N N . GLY A 1 99 ? 3.407 -9.204 1.549 1.00 93.00 99 GLY A N 1
ATOM 811 C CA . GLY A 1 99 ? 4.798 -9.555 1.822 1.00 93.00 99 GLY A CA 1
ATOM 812 C C . GLY A 1 99 ? 5.091 -11.027 1.553 1.00 93.00 99 GLY A C 1
ATOM 813 O O . GLY A 1 99 ? 6.043 -11.341 0.844 1.00 93.00 99 GLY A O 1
ATOM 814 N N . PHE A 1 100 ? 4.233 -11.931 2.022 1.00 94.50 100 PHE A N 1
ATOM 815 C CA . PHE A 1 100 ? 4.432 -13.373 1.859 1.00 94.50 100 PHE A CA 1
ATOM 816 C C . PHE A 1 100 ? 4.402 -13.845 0.387 1.00 94.50 100 PHE A C 1
ATOM 818 O O . PHE A 1 100 ? 5.049 -14.840 0.052 1.00 94.50 100 PHE A O 1
ATOM 825 N N . TYR A 1 101 ? 3.707 -13.130 -0.510 1.00 94.31 101 TYR A N 1
ATOM 826 C CA . TYR A 1 101 ? 3.769 -13.376 -1.957 1.00 94.31 101 TYR A CA 1
ATOM 827 C C . TYR A 1 101 ? 4.995 -12.720 -2.580 1.00 94.31 101 TYR A C 1
ATOM 829 O O . TYR A 1 101 ? 5.753 -13.353 -3.317 1.00 94.31 101 TYR A O 1
ATOM 837 N N . THR A 1 102 ? 5.185 -11.433 -2.299 1.00 91.81 102 THR A N 1
ATOM 838 C CA . THR A 1 102 ? 6.193 -10.622 -2.980 1.00 91.81 102 THR A CA 1
ATOM 839 C C . THR A 1 102 ? 7.609 -11.059 -2.634 1.00 91.81 102 THR A C 1
ATOM 841 O O . THR A 1 102 ? 8.424 -11.122 -3.547 1.00 91.81 102 THR A O 1
ATOM 844 N N . ARG A 1 103 ? 7.876 -11.490 -1.393 1.00 87.94 103 ARG A N 1
ATOM 845 C CA . ARG A 1 103 ? 9.184 -12.000 -0.923 1.00 87.94 103 ARG A CA 1
ATOM 846 C C . ARG A 1 103 ? 9.717 -13.200 -1.700 1.00 87.94 103 ARG A C 1
ATOM 848 O O . ARG A 1 103 ? 10.919 -13.446 -1.684 1.00 87.94 103 ARG A O 1
ATOM 855 N N . GLN A 1 104 ? 8.847 -13.946 -2.377 1.00 88.50 104 GLN A N 1
ATOM 856 C CA . GLN A 1 104 ? 9.256 -15.060 -3.240 1.00 88.50 104 GLN A CA 1
ATOM 857 C C . GLN A 1 104 ? 9.965 -14.566 -4.512 1.00 88.50 104 GLN A C 1
ATOM 859 O O . GLN A 1 104 ? 10.562 -15.347 -5.252 1.00 88.50 104 GLN A O 1
ATOM 864 N N . LEU A 1 105 ? 9.902 -13.261 -4.786 1.00 87.75 105 LEU A N 1
ATOM 865 C CA . LEU A 1 105 ? 10.555 -12.623 -5.914 1.00 87.75 105 LEU A CA 1
ATOM 866 C C . LEU A 1 105 ? 11.950 -12.151 -5.519 1.00 87.75 105 LEU A C 1
ATOM 868 O O . LEU A 1 105 ? 12.186 -11.621 -4.436 1.00 87.75 105 LEU A O 1
ATOM 872 N N . LYS A 1 106 ? 12.904 -12.298 -6.439 1.00 83.00 106 LYS A N 1
ATOM 873 C CA . LYS A 1 106 ? 14.263 -11.792 -6.231 1.00 83.00 106 LYS A CA 1
ATOM 874 C C . LYS A 1 106 ? 14.240 -10.264 -6.238 1.00 83.00 106 LYS A C 1
ATOM 876 O O . LYS A 1 106 ? 14.143 -9.644 -7.292 1.00 83.00 106 LYS A O 1
ATOM 881 N N . HIS A 1 107 ? 14.344 -9.660 -5.057 1.00 72.75 107 HIS A N 1
ATOM 882 C CA . HIS A 1 107 ? 14.286 -8.205 -4.907 1.00 72.75 107 HIS A CA 1
ATOM 883 C C . HIS A 1 107 ? 15.628 -7.492 -5.111 1.00 72.75 107 HIS A C 1
ATOM 885 O O . HIS A 1 107 ? 15.633 -6.269 -5.182 1.00 72.75 107 HIS A O 1
ATOM 891 N N . PHE A 1 108 ? 16.759 -8.208 -5.191 1.00 75.81 108 PHE A N 1
ATOM 892 C CA . PHE A 1 108 ? 18.110 -7.629 -5.342 1.00 75.81 108 PHE A CA 1
ATOM 893 C C . PHE A 1 108 ? 18.396 -6.446 -4.385 1.00 75.81 108 PHE A C 1
ATOM 895 O O . PHE A 1 108 ? 19.041 -5.471 -4.762 1.00 75.81 108 PHE A O 1
ATOM 902 N N . GLY A 1 109 ? 17.858 -6.487 -3.159 1.00 64.75 109 GLY A N 1
ATOM 903 C CA . GLY A 1 109 ? 17.976 -5.397 -2.177 1.00 64.75 109 GLY A CA 1
ATOM 904 C C . GLY A 1 109 ? 17.126 -4.148 -2.469 1.00 64.75 109 GLY A C 1
ATOM 905 O O . GLY A 1 109 ? 17.207 -3.162 -1.744 1.00 64.75 109 GLY A O 1
ATOM 906 N N . CYS A 1 110 ? 16.285 -4.168 -3.505 1.00 65.00 110 CYS A N 1
ATOM 907 C CA . CYS A 1 110 ? 15.415 -3.068 -3.917 1.00 65.00 110 CYS A CA 1
ATOM 908 C C . CYS A 1 110 ? 14.026 -3.156 -3.258 1.00 65.00 110 CYS A C 1
ATOM 910 O O . CYS A 1 110 ? 12.996 -3.154 -3.926 1.00 65.00 110 CYS A O 1
ATOM 912 N N . THR A 1 111 ? 13.997 -3.268 -1.930 1.00 61.91 111 THR A N 1
ATOM 913 C CA . THR A 1 111 ? 12.759 -3.307 -1.128 1.00 61.91 111 THR A CA 1
ATOM 914 C C . THR A 1 111 ? 12.425 -1.960 -0.482 1.00 61.91 111 THR A C 1
ATOM 916 O O . THR A 1 111 ? 11.384 -1.822 0.155 1.00 61.91 111 THR A O 1
ATOM 919 N N . THR A 1 112 ? 13.290 -0.949 -0.621 1.00 60.19 112 THR A N 1
ATOM 920 C CA . THR A 1 112 ? 13.205 0.274 0.183 1.00 60.19 112 THR A CA 1
ATOM 921 C C . THR A 1 112 ? 12.285 1.334 -0.433 1.00 60.19 112 THR A C 1
ATOM 923 O O . THR A 1 112 ? 12.498 1.828 -1.543 1.00 60.19 112 THR A O 1
ATOM 926 N N . THR A 1 113 ? 11.285 1.765 0.343 1.00 64.94 113 THR A N 1
ATOM 927 C CA . THR A 1 113 ? 10.421 2.924 0.037 1.00 64.94 113 THR A CA 1
ATOM 928 C C . THR A 1 113 ? 11.216 4.230 -0.066 1.00 64.94 113 THR A C 1
ATOM 930 O O . THR A 1 113 ? 10.818 5.154 -0.777 1.00 64.94 113 THR A O 1
ATOM 933 N N . GLN A 1 114 ? 12.400 4.271 0.555 1.00 63.72 114 GLN A N 1
ATOM 934 C CA . GLN A 1 114 ? 13.316 5.411 0.584 1.00 63.72 114 GLN A CA 1
ATOM 935 C C . GLN A 1 114 ? 13.629 5.982 -0.805 1.00 63.72 114 GLN A C 1
ATOM 937 O O . GLN A 1 114 ? 13.733 7.201 -0.955 1.00 63.72 114 GLN A O 1
ATOM 942 N N . ARG A 1 115 ? 13.759 5.144 -1.845 1.00 68.69 115 ARG A N 1
ATOM 943 C CA . ARG A 1 115 ? 14.042 5.636 -3.207 1.00 68.69 115 ARG A CA 1
ATOM 944 C C . ARG A 1 115 ? 12.852 6.399 -3.797 1.00 68.69 115 ARG A C 1
ATOM 946 O O . ARG A 1 115 ? 13.042 7.432 -4.434 1.00 68.69 115 ARG A O 1
ATOM 953 N N . VAL A 1 116 ? 11.632 5.917 -3.566 1.00 73.69 116 VAL A N 1
ATOM 954 C CA . VAL A 1 116 ? 10.404 6.568 -4.049 1.00 73.69 116 VAL A CA 1
ATOM 955 C C . VAL A 1 116 ? 10.160 7.864 -3.279 1.00 73.69 116 VAL A C 1
ATOM 957 O O . VAL A 1 116 ? 9.951 8.914 -3.886 1.00 73.69 116 VAL A O 1
ATOM 960 N N . GLU A 1 117 ? 10.268 7.813 -1.952 1.00 72.12 117 GLU A N 1
ATOM 961 C CA . GLU A 1 117 ? 10.059 8.966 -1.075 1.00 72.12 117 GLU A CA 1
ATOM 962 C C . GLU A 1 117 ? 11.074 10.085 -1.335 1.00 72.12 117 GLU A C 1
ATOM 964 O O . GLU A 1 117 ? 10.696 11.253 -1.463 1.00 72.12 117 GLU A O 1
ATOM 969 N N . SER A 1 118 ? 12.363 9.746 -1.464 1.00 74.25 118 SER A N 1
ATOM 970 C CA . SER A 1 118 ? 13.416 10.723 -1.773 1.00 74.25 118 SER A CA 1
ATOM 971 C C . SER A 1 118 ? 13.219 11.350 -3.151 1.00 74.25 118 SER A C 1
ATOM 973 O O . SER A 1 118 ? 13.290 12.576 -3.276 1.00 74.25 118 SER A O 1
ATOM 975 N N . GLY A 1 119 ? 12.883 10.543 -4.164 1.00 76.25 119 GLY A N 1
ATOM 976 C CA . GLY A 1 119 ? 12.553 11.025 -5.501 1.00 76.25 119 GLY A CA 1
ATOM 977 C C . GLY A 1 119 ? 11.371 11.994 -5.483 1.00 76.25 119 GLY A C 1
ATOM 978 O O . GLY A 1 119 ? 11.462 13.099 -6.019 1.00 76.25 119 GLY A O 1
ATOM 979 N N . GLN A 1 120 ? 10.273 11.636 -4.816 1.00 76.75 120 GLN A N 1
ATOM 980 C CA . GLN A 1 120 ? 9.096 12.499 -4.747 1.00 76.75 120 GLN A CA 1
ATOM 981 C C . GLN A 1 120 ? 9.355 13.778 -3.942 1.00 76.75 120 GLN A C 1
ATOM 983 O O . GLN A 1 120 ? 8.903 14.853 -4.338 1.00 76.75 120 GLN A O 1
ATOM 988 N N . ARG A 1 121 ? 10.100 13.697 -2.832 1.00 76.88 121 ARG A N 1
ATOM 989 C CA . ARG A 1 121 ? 10.483 14.867 -2.028 1.00 76.88 121 ARG A CA 1
ATOM 990 C C . ARG A 1 121 ? 11.353 15.828 -2.834 1.00 76.88 121 ARG A C 1
ATOM 992 O O . ARG A 1 121 ? 11.104 17.033 -2.808 1.00 76.88 121 ARG A O 1
ATOM 999 N N . ALA A 1 122 ? 12.331 15.307 -3.575 1.00 78.12 122 ALA A N 1
ATOM 1000 C CA . ALA A 1 122 ? 13.163 16.104 -4.468 1.00 78.12 122 ALA A CA 1
ATOM 1001 C C . ALA A 1 122 ? 12.320 16.779 -5.560 1.00 78.12 122 ALA A C 1
ATOM 1003 O O . ALA A 1 122 ? 12.495 17.969 -5.816 1.00 78.12 122 ALA A O 1
ATOM 1004 N N . LEU A 1 123 ? 11.371 16.056 -6.162 1.00 79.00 123 LEU A N 1
ATOM 1005 C CA . LEU A 1 123 ? 10.479 16.612 -7.179 1.00 79.00 123 LEU A CA 1
ATOM 1006 C C . LEU A 1 123 ? 9.606 17.741 -6.613 1.00 79.00 123 LEU A C 1
ATOM 1008 O O . LEU A 1 123 ? 9.603 18.838 -7.162 1.00 79.00 123 LEU A O 1
ATOM 1012 N N . LYS A 1 124 ? 8.931 17.509 -5.478 1.00 78.56 124 LYS A N 1
ATOM 1013 C CA . LYS A 1 124 ? 8.093 18.519 -4.811 1.00 78.56 124 LYS A CA 1
ATOM 1014 C C . LYS A 1 124 ? 8.885 19.773 -4.453 1.00 78.56 124 LYS A C 1
ATOM 1016 O O . LYS A 1 124 ? 8.415 20.869 -4.721 1.00 78.56 124 LYS A O 1
ATOM 1021 N N . ARG A 1 125 ? 10.092 19.623 -3.895 1.00 79.50 125 ARG A N 1
ATOM 1022 C CA . ARG A 1 125 ? 10.956 20.763 -3.548 1.00 79.50 125 ARG A CA 1
ATOM 1023 C C . ARG A 1 125 ? 11.278 21.621 -4.772 1.00 79.50 125 ARG A C 1
ATOM 1025 O O . ARG A 1 125 ? 11.193 22.839 -4.684 1.00 79.50 125 ARG A O 1
ATOM 1032 N N . ASN A 1 126 ? 11.624 20.994 -5.897 1.00 75.94 126 ASN A N 1
ATOM 1033 C CA . ASN A 1 126 ? 11.918 21.737 -7.122 1.00 75.94 126 ASN A CA 1
ATOM 1034 C C . ASN A 1 126 ? 10.654 22.377 -7.720 1.00 75.94 126 ASN A C 1
ATOM 1036 O O . ASN A 1 126 ? 10.735 23.504 -8.174 1.00 75.94 126 ASN A O 1
ATOM 1040 N N . LEU A 1 127 ? 9.493 21.714 -7.673 1.00 74.06 127 LEU A N 1
ATOM 1041 C CA . LEU A 1 127 ? 8.227 22.282 -8.164 1.00 74.06 127 LEU A CA 1
ATOM 1042 C C . LEU A 1 127 ? 7.720 23.459 -7.319 1.00 74.06 127 LEU A C 1
ATOM 1044 O O . LEU A 1 127 ? 7.163 24.406 -7.859 1.00 74.06 127 LEU A O 1
ATOM 1048 N N . VAL A 1 128 ? 7.889 23.408 -5.995 1.00 72.75 128 VAL A N 1
ATOM 1049 C CA . VAL A 1 128 ? 7.494 24.505 -5.093 1.00 72.75 128 VAL A CA 1
ATOM 1050 C C . VAL A 1 128 ? 8.384 25.729 -5.294 1.00 72.75 128 VAL A C 1
ATOM 1052 O O . VAL A 1 128 ? 7.888 26.847 -5.244 1.00 72.75 128 VAL A O 1
ATOM 1055 N N . ALA A 1 129 ? 9.670 25.526 -5.589 1.00 69.00 129 ALA A N 1
ATOM 1056 C CA . ALA A 1 129 ? 10.587 26.612 -5.930 1.00 69.00 129 ALA A CA 1
ATOM 1057 C C . ALA A 1 129 ? 10.246 27.318 -7.261 1.00 69.00 129 ALA A C 1
ATOM 1059 O O . ALA A 1 129 ? 10.881 28.315 -7.582 1.00 69.00 129 ALA A O 1
ATOM 1060 N N . LEU A 1 130 ? 9.279 26.808 -8.033 1.00 66.19 130 LEU A N 1
ATOM 1061 C CA . LEU A 1 130 ? 8.947 27.267 -9.384 1.00 66.19 130 LEU A CA 1
ATOM 1062 C C . LEU A 1 130 ? 7.581 27.983 -9.499 1.00 66.19 130 LEU A C 1
ATOM 1064 O O . LEU A 1 130 ? 7.050 28.032 -10.601 1.00 66.19 130 LEU A O 1
ATOM 1068 N N . ARG A 1 131 ? 6.951 28.506 -8.431 1.00 64.12 131 ARG A N 1
ATOM 1069 C CA . ARG A 1 131 ? 5.594 29.105 -8.558 1.00 64.12 131 ARG A CA 1
ATOM 1070 C C . ARG A 1 131 ? 5.514 30.638 -8.473 1.00 64.12 131 ARG A C 1
ATOM 1072 O O . ARG A 1 131 ? 6.261 31.210 -7.683 1.00 64.12 131 ARG A O 1
ATOM 1079 N N . PRO A 1 132 ? 4.547 31.262 -9.195 1.00 57.50 132 PRO A N 1
ATOM 1080 C CA . PRO A 1 132 ? 3.404 30.644 -9.888 1.00 57.50 132 PRO A CA 1
ATOM 1081 C C . PRO A 1 132 ? 3.648 30.347 -11.379 1.00 57.50 132 PRO A C 1
ATOM 1083 O O . PRO A 1 132 ? 4.156 31.171 -12.125 1.00 57.50 132 PRO A O 1
ATOM 1086 N N . LEU A 1 133 ? 3.197 29.167 -11.813 1.00 52.94 133 LEU A N 1
ATOM 1087 C CA . LEU A 1 133 ? 3.042 28.757 -13.217 1.00 52.94 133 LEU A CA 1
ATOM 1088 C C . LEU A 1 133 ? 1.807 29.435 -13.859 1.00 52.94 133 LEU A C 1
ATOM 1090 O O . LEU A 1 133 ? 1.088 28.792 -14.611 1.00 52.94 133 LEU A O 1
ATOM 1094 N N . ASP A 1 134 ? 1.540 30.701 -13.522 1.00 46.19 134 ASP A N 1
ATOM 1095 C CA . ASP A 1 134 ? 0.340 31.443 -13.955 1.00 46.19 134 ASP A CA 1
ATOM 1096 C C . ASP A 1 134 ? 0.655 32.762 -14.677 1.00 46.19 134 ASP A C 1
ATOM 1098 O O . ASP A 1 134 ? -0.210 33.624 -14.762 1.00 46.19 134 ASP A O 1
ATOM 1102 N N . GLU A 1 135 ? 1.847 32.944 -15.256 1.00 47.41 135 GLU A N 1
ATOM 1103 C CA . GLU A 1 135 ? 2.080 34.155 -16.069 1.00 47.41 135 GLU A CA 1
ATOM 1104 C C . GLU A 1 135 ? 2.501 33.936 -17.520 1.00 47.41 135 GLU A C 1
ATOM 1106 O O . GLU A 1 135 ? 2.458 34.892 -18.279 1.00 47.41 135 GLU A O 1
ATOM 1111 N N . THR A 1 136 ? 2.795 32.720 -17.987 1.00 43.72 136 THR A N 1
ATOM 1112 C CA . THR A 1 136 ? 2.939 32.479 -19.438 1.00 43.72 136 THR A CA 1
ATOM 1113 C C . THR A 1 136 ? 2.756 31.001 -19.788 1.00 43.72 136 THR A C 1
ATOM 1115 O O . THR A 1 136 ? 3.541 30.142 -19.386 1.00 43.72 136 THR A O 1
ATOM 1118 N N . GLU A 1 137 ? 1.745 30.697 -20.604 1.00 48.03 137 GLU A N 1
ATOM 1119 C CA . GLU A 1 137 ? 1.499 29.364 -21.185 1.00 48.03 137 GLU A CA 1
ATOM 1120 C C . GLU A 1 137 ? 2.673 28.851 -22.059 1.00 48.03 137 GLU A C 1
ATOM 1122 O O . GLU A 1 137 ? 2.716 27.675 -22.416 1.00 48.03 137 GLU A O 1
ATOM 1127 N N . GLU A 1 138 ? 3.679 29.687 -22.338 1.00 48.12 138 GLU A N 1
ATOM 1128 C CA . GLU A 1 138 ? 4.832 29.384 -23.198 1.00 48.12 138 GLU A CA 1
ATOM 1129 C C . GLU A 1 138 ? 6.025 28.689 -22.494 1.00 48.12 138 GLU A C 1
ATOM 1131 O O . GLU A 1 138 ? 6.918 28.180 -23.170 1.00 48.12 138 GLU A O 1
ATOM 1136 N N . SER A 1 139 ? 6.065 28.604 -21.153 1.00 49.41 139 SER A N 1
ATOM 1137 C CA . SER A 1 139 ? 7.259 28.113 -20.415 1.00 49.41 139 SER A CA 1
ATOM 1138 C C . SER A 1 139 ? 7.239 26.617 -20.043 1.00 49.41 139 SER A C 1
ATOM 1140 O O . SER A 1 139 ? 8.265 26.016 -19.703 1.00 49.41 139 SER A O 1
ATOM 1142 N N . THR A 1 140 ? 6.080 25.962 -20.131 1.00 53.34 140 THR A N 1
ATOM 1143 C CA . THR A 1 140 ? 5.866 24.621 -19.550 1.00 53.34 140 THR A CA 1
ATOM 1144 C C . THR A 1 140 ? 6.748 23.523 -20.151 1.00 53.34 140 THR A C 1
ATOM 1146 O O . THR A 1 140 ? 7.207 22.640 -19.424 1.00 53.34 140 THR A O 1
ATOM 1149 N N . GLU A 1 141 ? 7.047 23.562 -21.451 1.00 53.25 141 GLU A N 1
ATOM 1150 C CA . GLU A 1 141 ? 7.809 22.491 -22.103 1.00 53.25 141 GLU A CA 1
ATOM 1151 C C . GLU A 1 141 ? 9.298 22.533 -21.723 1.00 53.25 141 GLU A C 1
ATOM 1153 O O . GLU A 1 141 ? 9.901 21.494 -21.428 1.00 53.25 141 GLU A O 1
ATOM 1158 N N . THR A 1 142 ? 9.870 23.737 -21.636 1.00 53.88 142 THR A N 1
ATOM 1159 C CA . THR A 1 142 ? 11.26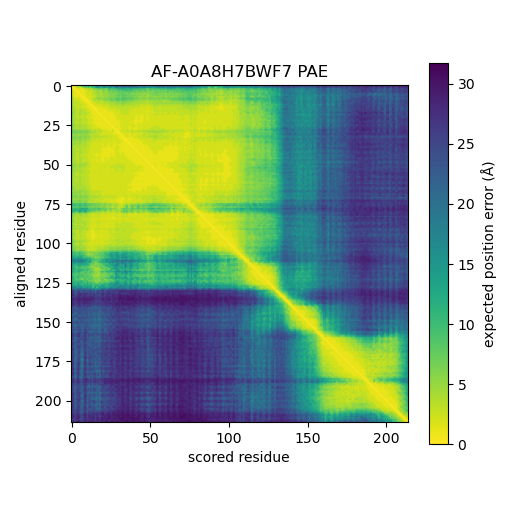3 23.968 -21.233 1.00 53.88 142 THR A CA 1
ATOM 1160 C C . THR A 1 142 ? 11.466 23.660 -19.754 1.00 53.88 142 THR A C 1
ATOM 1162 O O . THR A 1 142 ? 12.436 22.982 -19.407 1.00 53.88 142 THR A O 1
ATOM 1165 N N . ASP A 1 143 ? 10.527 24.052 -18.890 1.00 52.97 143 ASP A N 1
ATOM 1166 C CA . ASP A 1 143 ? 10.589 23.780 -17.450 1.00 52.97 143 ASP A CA 1
ATOM 1167 C C . ASP A 1 143 ? 10.414 22.293 -17.134 1.00 52.97 143 ASP A C 1
ATOM 1169 O O . ASP A 1 143 ? 11.160 21.730 -16.324 1.00 52.97 143 ASP A O 1
ATOM 1173 N N . VAL A 1 144 ? 9.505 21.603 -17.832 1.00 55.62 144 VAL A N 1
ATOM 1174 C CA . VAL A 1 144 ? 9.359 20.143 -17.743 1.00 55.62 144 VAL A CA 1
ATOM 1175 C C . VAL A 1 144 ? 10.615 19.441 -18.266 1.00 55.62 144 VAL A C 1
ATOM 1177 O O . VAL A 1 144 ? 11.076 18.471 -17.654 1.00 55.62 144 VAL A O 1
ATOM 1180 N N . LEU A 1 145 ? 11.231 19.932 -19.347 1.00 58.47 145 LEU A N 1
ATOM 1181 C CA . LEU A 1 145 ? 12.512 19.425 -19.844 1.00 58.47 145 LEU A CA 1
ATOM 1182 C C . LEU A 1 145 ? 13.639 19.634 -18.828 1.00 58.47 145 LEU A C 1
ATOM 1184 O O . LEU A 1 145 ? 14.386 18.688 -18.573 1.00 58.47 145 LEU A O 1
ATOM 1188 N N . LEU A 1 146 ? 13.739 20.806 -18.202 1.00 59.56 146 LEU A N 1
ATOM 1189 C CA . LEU A 1 146 ? 14.772 21.130 -17.217 1.00 59.56 146 LEU A CA 1
ATOM 1190 C C . LEU A 1 146 ? 14.609 20.312 -15.927 1.00 59.56 146 LEU A C 1
ATOM 1192 O O . LEU A 1 146 ? 15.583 19.750 -15.415 1.00 59.56 146 LEU A O 1
ATOM 1196 N N . LEU A 1 147 ? 13.371 20.173 -15.443 1.00 56.59 147 LEU A N 1
ATOM 1197 C CA . LEU A 1 147 ? 13.016 19.327 -14.304 1.00 56.59 147 LEU A CA 1
ATOM 1198 C C . LEU A 1 147 ? 13.291 17.860 -14.605 1.00 56.59 147 LEU A C 1
ATOM 1200 O O . LEU A 1 147 ? 13.942 17.192 -13.801 1.00 56.59 147 LEU A O 1
ATOM 1204 N N . SER A 1 148 ? 12.882 17.368 -15.779 1.00 59.66 148 SER A N 1
ATOM 1205 C CA . SER A 1 148 ? 13.221 16.013 -16.217 1.00 59.66 148 SER A CA 1
ATOM 1206 C C . SER A 1 148 ? 14.735 15.843 -16.289 1.00 59.66 148 SER A C 1
ATOM 1208 O O . SER A 1 148 ? 15.246 14.803 -15.883 1.00 59.66 148 SER A O 1
ATOM 1210 N N . LYS A 1 149 ? 15.472 16.888 -16.693 1.00 61.28 149 LYS A N 1
ATOM 1211 C CA . LYS A 1 149 ? 16.918 16.817 -16.846 1.00 61.28 149 LYS A CA 1
ATOM 1212 C C . LYS A 1 149 ? 17.645 16.666 -15.518 1.00 61.28 149 LYS A C 1
ATOM 1214 O O . LYS A 1 149 ? 18.460 15.758 -15.348 1.00 61.28 149 LYS A O 1
ATOM 1219 N N . LYS A 1 150 ? 17.305 17.533 -14.566 1.00 61.09 150 LYS A N 1
ATOM 1220 C CA . LYS A 1 150 ? 17.871 17.557 -13.213 1.00 61.09 150 LYS A CA 1
ATOM 1221 C C . LYS A 1 150 ? 17.426 16.341 -12.395 1.00 61.09 150 LYS A C 1
ATOM 1223 O O . LYS A 1 150 ? 18.221 15.763 -11.659 1.00 61.09 150 LYS A O 1
ATOM 1228 N N . TYR A 1 151 ? 16.174 15.910 -12.563 1.00 57.44 151 TYR A N 1
ATOM 1229 C CA . TYR A 1 151 ? 15.634 14.715 -11.917 1.00 57.44 151 TYR A CA 1
ATOM 1230 C C . TYR A 1 151 ? 16.288 13.438 -12.443 1.00 57.44 151 TYR A C 1
ATOM 1232 O O . TYR A 1 151 ? 16.735 12.624 -11.642 1.00 57.44 151 TYR A O 1
ATOM 1240 N N . LEU A 1 152 ? 16.425 13.289 -13.767 1.00 54.16 152 LEU A N 1
ATOM 1241 C CA . LEU A 1 152 ? 17.168 12.180 -14.361 1.00 54.16 152 LEU A CA 1
ATOM 1242 C C . LEU A 1 152 ? 18.630 12.223 -13.904 1.00 54.16 152 LEU A C 1
ATOM 1244 O O . LEU A 1 152 ? 19.123 11.231 -13.404 1.00 54.16 152 LEU A O 1
ATOM 1248 N N . GLN A 1 153 ? 19.325 13.358 -13.950 1.00 57.22 153 GLN A N 1
ATOM 1249 C CA . GLN A 1 153 ? 20.707 13.428 -13.445 1.00 57.22 153 GLN A CA 1
ATOM 1250 C C . GLN A 1 153 ? 20.851 12.965 -11.983 1.00 57.22 153 GLN A C 1
ATOM 1252 O O . GLN A 1 153 ? 21.816 12.273 -11.666 1.00 57.22 153 GLN A O 1
ATOM 1257 N N . ASN A 1 154 ? 19.877 13.270 -11.120 1.00 57.25 154 ASN A N 1
ATOM 1258 C CA . ASN A 1 154 ? 19.873 12.822 -9.726 1.00 57.25 154 ASN A CA 1
ATOM 1259 C C . ASN A 1 154 ? 19.476 11.347 -9.550 1.00 57.25 154 ASN A C 1
ATOM 1261 O O . ASN A 1 154 ? 20.093 10.654 -8.748 1.00 57.25 154 ASN A O 1
ATOM 1265 N N . LEU A 1 155 ? 18.484 10.838 -10.294 1.00 50.41 155 LEU A N 1
ATOM 1266 C CA . LEU A 1 155 ? 18.097 9.416 -10.252 1.00 50.41 155 LEU A CA 1
ATOM 1267 C C . LEU A 1 155 ? 19.215 8.502 -10.775 1.00 50.41 155 LEU A C 1
ATOM 1269 O O . LEU A 1 155 ? 19.321 7.339 -10.395 1.00 50.41 155 LEU A O 1
ATOM 1273 N N . TYR A 1 156 ? 20.020 9.050 -11.680 1.00 53.44 156 TYR A N 1
ATOM 1274 C CA . TYR A 1 156 ? 21.057 8.378 -12.442 1.00 53.44 156 TYR A CA 1
ATOM 1275 C C . TYR A 1 156 ? 22.458 8.835 -11.999 1.00 53.44 156 TYR A C 1
ATOM 1277 O O . TYR A 1 156 ? 23.396 8.744 -12.784 1.00 53.44 156 TYR A O 1
ATOM 1285 N N . CYS A 1 157 ? 22.643 9.282 -10.749 1.00 49.72 157 CYS A N 1
ATOM 1286 C CA . CYS A 1 157 ? 23.964 9.647 -10.210 1.00 49.72 157 CYS A CA 1
ATOM 1287 C C . CYS A 1 157 ? 24.989 8.490 -10.261 1.00 49.72 157 CYS A C 1
ATOM 1289 O O . CYS A 1 157 ? 26.194 8.729 -10.249 1.00 49.72 157 CYS A O 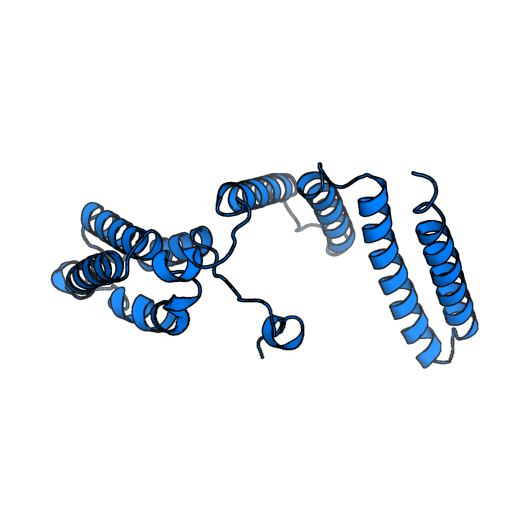1
ATOM 1291 N N . HIS A 1 158 ? 24.511 7.247 -10.390 1.00 46.88 158 HIS A N 1
ATOM 1292 C CA . HIS A 1 158 ? 25.313 6.034 -10.598 1.00 46.88 158 HIS A CA 1
ATOM 1293 C C . HIS A 1 158 ? 25.372 5.552 -12.053 1.00 46.88 158 HIS A C 1
ATOM 1295 O O . HIS A 1 158 ? 26.012 4.547 -12.352 1.00 46.88 158 HIS A O 1
ATOM 1301 N N . VAL A 1 159 ? 24.704 6.237 -12.975 1.00 52.53 159 VAL A N 1
ATOM 1302 C CA . VAL A 1 159 ? 24.756 5.921 -14.399 1.00 52.53 159 VAL A CA 1
ATOM 1303 C C . VAL A 1 159 ? 25.733 6.885 -15.043 1.00 52.53 159 VAL A C 1
ATOM 1305 O O . VAL A 1 159 ? 25.643 8.101 -14.883 1.00 52.53 159 VAL A O 1
ATOM 1308 N N . SER A 1 160 ? 26.722 6.327 -15.739 1.00 60.62 160 SER A N 1
ATOM 1309 C CA . SER A 1 160 ? 27.813 7.112 -16.304 1.00 60.62 160 SER A CA 1
ATOM 1310 C C . SER A 1 160 ? 27.271 8.269 -17.150 1.00 60.62 160 SER A C 1
ATOM 1312 O O . SER A 1 160 ? 26.254 8.130 -17.840 1.00 60.62 160 SER A O 1
ATOM 1314 N N . LYS A 1 161 ? 27.974 9.412 -17.150 1.00 59.25 161 LYS A N 1
ATOM 1315 C CA . LYS A 1 161 ? 27.647 10.566 -18.014 1.00 59.25 161 LYS A CA 1
ATOM 1316 C C . LYS A 1 161 ? 27.356 10.126 -19.459 1.00 59.25 161 LYS A C 1
ATOM 1318 O O . LYS A 1 161 ? 26.467 10.680 -20.095 1.00 59.25 161 LYS A O 1
ATOM 1323 N N . ARG A 1 162 ? 28.039 9.077 -19.940 1.00 60.22 162 ARG A N 1
ATOM 1324 C CA . ARG A 1 162 ? 27.825 8.448 -21.254 1.00 60.22 162 ARG A CA 1
ATOM 1325 C C . ARG A 1 162 ? 26.420 7.866 -21.431 1.00 60.22 162 ARG A C 1
ATOM 1327 O O . ARG A 1 162 ? 25.788 8.126 -22.448 1.00 60.22 162 ARG A O 1
ATOM 1334 N N . ALA A 1 163 ? 25.908 7.114 -20.462 1.00 62.03 163 ALA A N 1
ATOM 1335 C CA . ALA A 1 163 ? 24.578 6.515 -20.550 1.00 62.03 163 ALA A CA 1
ATOM 1336 C C . ALA A 1 163 ? 23.455 7.561 -20.425 1.00 62.03 163 ALA A C 1
ATOM 1338 O O . ALA A 1 163 ? 22.446 7.462 -21.122 1.00 62.03 163 ALA A O 1
ATOM 1339 N N . LEU A 1 164 ? 23.662 8.621 -19.638 1.00 62.09 164 LEU A N 1
ATOM 1340 C CA . LEU A 1 164 ? 22.757 9.773 -19.637 1.00 62.09 164 LEU A CA 1
ATOM 1341 C C . LEU A 1 164 ? 22.750 10.494 -20.991 1.00 62.09 164 LEU A C 1
ATOM 1343 O O . LEU A 1 164 ? 21.675 10.737 -21.537 1.00 62.09 164 LEU A O 1
ATOM 1347 N N . ILE A 1 165 ? 23.923 10.780 -21.569 1.00 70.38 165 ILE A N 1
ATOM 1348 C CA . ILE A 1 165 ? 24.040 11.365 -22.917 1.00 70.38 165 ILE A CA 1
ATOM 1349 C C . ILE A 1 165 ? 23.320 10.485 -23.944 1.00 70.38 165 ILE A C 1
ATOM 1351 O O . ILE A 1 165 ? 22.551 11.005 -24.750 1.00 70.38 165 ILE A O 1
ATOM 1355 N N . ALA A 1 166 ? 23.487 9.162 -23.872 1.00 69.81 166 ALA A N 1
ATOM 1356 C CA . ALA A 1 166 ? 22.807 8.229 -24.762 1.00 69.81 166 ALA A CA 1
ATOM 1357 C C . ALA A 1 166 ? 21.275 8.309 -24.634 1.00 69.81 166 ALA A C 1
ATOM 1359 O O . ALA A 1 166 ? 20.584 8.360 -25.651 1.00 69.81 166 ALA A O 1
ATOM 1360 N N . LEU A 1 167 ? 20.734 8.385 -23.412 1.00 69.25 167 LEU A N 1
ATOM 1361 C CA . LEU A 1 167 ? 19.291 8.507 -23.177 1.00 69.25 167 LEU A CA 1
ATOM 1362 C C . LEU A 1 167 ? 18.717 9.831 -23.705 1.00 69.25 167 LEU A C 1
ATOM 1364 O O . LEU A 1 167 ? 17.702 9.813 -24.407 1.00 69.25 167 LEU A O 1
ATOM 1368 N N . TYR A 1 168 ? 19.370 10.968 -23.429 1.00 72.56 168 TYR A N 1
ATOM 1369 C CA . TYR A 1 168 ? 18.945 12.261 -23.988 1.00 72.56 168 TYR A CA 1
ATOM 1370 C C . TYR A 1 168 ? 18.979 12.252 -25.506 1.00 72.56 168 TYR A C 1
ATOM 1372 O O . TYR A 1 168 ? 18.053 12.739 -26.149 1.00 72.56 168 TYR A O 1
ATOM 1380 N N . PHE A 1 169 ? 20.027 11.669 -26.076 1.00 74.00 169 PHE A N 1
ATOM 1381 C CA . PHE A 1 169 ? 20.198 11.612 -27.514 1.00 74.00 169 PHE A CA 1
ATOM 1382 C C . PHE A 1 169 ? 19.116 10.750 -28.172 1.00 74.00 169 PHE A C 1
ATOM 1384 O O . PHE A 1 169 ? 18.508 11.169 -29.154 1.00 74.00 169 PHE A O 1
ATOM 1391 N N . VAL A 1 170 ? 18.800 9.581 -27.604 1.00 73.81 170 VAL A N 1
ATOM 1392 C CA . VAL A 1 170 ? 17.700 8.733 -28.091 1.00 73.81 170 VAL A CA 1
ATOM 1393 C C . VAL A 1 170 ? 16.374 9.495 -28.071 1.00 73.81 170 VAL A C 1
ATOM 1395 O O . VAL A 1 170 ? 15.646 9.456 -29.064 1.00 73.81 170 VAL A O 1
ATOM 1398 N N . LYS A 1 171 ? 16.080 10.227 -26.989 1.00 76.31 171 LYS A N 1
ATOM 1399 C CA . LYS A 1 171 ? 14.851 11.026 -26.876 1.00 76.31 171 LYS A CA 1
ATOM 1400 C C . LYS A 1 171 ? 14.812 12.173 -27.896 1.00 76.31 171 LYS A C 1
ATOM 1402 O O . LYS A 1 171 ? 13.813 12.320 -28.593 1.00 76.31 171 LYS A O 1
ATOM 1407 N N . PHE A 1 172 ? 15.905 12.924 -28.032 1.00 78.25 172 PHE A N 1
ATOM 1408 C CA . PHE A 1 172 ? 16.028 14.040 -28.975 1.00 78.25 172 PHE A CA 1
ATOM 1409 C C . PHE A 1 172 ? 15.819 13.596 -30.429 1.00 78.25 172 PHE A C 1
ATOM 1411 O O . PHE A 1 172 ? 15.034 14.192 -31.165 1.00 78.25 172 PHE A O 1
ATOM 1418 N N . TRP A 1 173 ? 16.471 12.507 -30.848 1.00 77.44 173 TRP A N 1
ATOM 1419 C CA . TRP A 1 173 ? 16.327 12.017 -32.221 1.00 77.44 173 TRP A CA 1
ATOM 1420 C C . TRP A 1 173 ? 14.974 11.387 -32.490 1.00 77.44 173 TRP A C 1
ATOM 1422 O O . TRP A 1 173 ? 14.488 11.495 -33.610 1.00 77.44 173 TRP A O 1
ATOM 1432 N N . LYS A 1 174 ? 14.346 10.769 -31.486 1.00 77.62 174 LYS A N 1
ATOM 1433 C CA . LYS A 1 174 ? 12.974 10.279 -31.622 1.00 77.62 174 LYS A CA 1
ATOM 1434 C C . LYS A 1 174 ? 12.020 11.428 -31.968 1.00 77.62 174 LYS A C 1
ATOM 1436 O O . LYS A 1 174 ? 11.317 11.326 -32.966 1.00 77.62 174 LYS A O 1
ATOM 1441 N N . GLN A 1 175 ? 12.094 12.546 -31.242 1.00 76.31 175 GLN A N 1
ATOM 1442 C CA . GLN A 1 175 ? 11.282 13.736 -31.531 1.00 76.31 175 GLN A CA 1
ATOM 1443 C C . GLN A 1 175 ? 11.582 14.337 -32.912 1.00 76.31 175 GLN A C 1
ATOM 1445 O O . GLN A 1 175 ? 10.662 14.662 -33.659 1.00 76.31 175 GLN A O 1
ATOM 1450 N N . LYS A 1 176 ? 12.862 14.449 -33.297 1.00 77.31 176 LYS A N 1
ATOM 1451 C CA . LYS A 1 176 ? 13.236 14.956 -34.629 1.00 77.31 176 LYS A CA 1
ATOM 1452 C C . LYS A 1 176 ? 12.734 14.060 -35.765 1.00 77.31 176 LYS A C 1
ATOM 1454 O O . LYS A 1 176 ? 12.284 14.583 -36.778 1.00 77.31 176 LYS A O 1
ATOM 1459 N N . ILE A 1 177 ? 12.782 12.738 -35.598 1.00 78.62 177 ILE A N 1
ATOM 1460 C CA . ILE A 1 177 ? 12.255 11.781 -36.582 1.00 78.62 177 ILE A CA 1
ATOM 1461 C C . ILE A 1 177 ? 10.728 11.871 -36.656 1.00 78.62 177 ILE A C 1
ATOM 1463 O O . ILE A 1 177 ? 10.184 11.885 -37.756 1.00 78.62 177 ILE A O 1
ATOM 1467 N N . GLU A 1 178 ? 10.035 11.968 -35.521 1.00 81.56 178 GLU A N 1
ATOM 1468 C CA . GLU A 1 178 ? 8.575 12.125 -35.480 1.00 81.56 178 GLU A CA 1
ATOM 1469 C C . GLU A 1 178 ? 8.135 13.406 -36.207 1.00 81.56 178 GLU A C 1
ATOM 1471 O O . GLU A 1 178 ? 7.306 13.331 -37.113 1.00 81.56 178 GLU A O 1
ATOM 1476 N N . GLY A 1 179 ? 8.766 14.549 -35.917 1.00 77.69 179 GLY A N 1
ATOM 1477 C CA . GLY A 1 179 ? 8.494 15.810 -36.617 1.00 77.69 179 GLY A CA 1
ATOM 1478 C C . GLY A 1 179 ? 8.808 15.747 -38.116 1.00 77.69 179 GLY A C 1
ATOM 1479 O O . GLY A 1 179 ? 7.987 16.142 -38.942 1.00 77.69 179 GLY A O 1
ATOM 1480 N N . ALA A 1 180 ? 9.953 15.171 -38.492 1.00 76.50 180 ALA A N 1
ATOM 1481 C CA . ALA A 1 180 ? 10.312 14.993 -39.898 1.00 76.50 180 ALA A CA 1
ATOM 1482 C C . ALA A 1 180 ? 9.353 14.043 -40.639 1.00 76.50 180 ALA A C 1
ATOM 1484 O O . ALA A 1 180 ? 9.097 14.225 -41.824 1.00 76.50 180 ALA A O 1
ATOM 1485 N N . THR A 1 181 ? 8.782 13.054 -39.947 1.00 79.50 181 THR A N 1
ATOM 1486 C CA . THR A 1 181 ? 7.797 12.127 -40.525 1.00 79.50 181 THR A CA 1
ATOM 1487 C C . THR A 1 181 ? 6.469 12.827 -40.801 1.00 79.50 181 THR A C 1
ATOM 1489 O O . THR A 1 181 ? 5.834 12.552 -41.816 1.00 79.50 181 THR A O 1
ATOM 1492 N N . VAL A 1 182 ? 6.046 13.745 -39.927 1.00 83.69 182 VAL A N 1
ATOM 1493 C CA . VAL A 1 182 ? 4.844 14.565 -40.151 1.00 83.69 182 VAL A CA 1
ATOM 1494 C C . VAL A 1 182 ? 5.029 15.468 -41.374 1.00 83.69 182 VAL A C 1
ATOM 1496 O O . VAL A 1 182 ? 4.162 15.490 -42.242 1.00 83.69 182 VAL A O 1
ATOM 1499 N N . LEU A 1 183 ? 6.184 16.127 -41.489 1.00 74.00 183 LEU A N 1
ATOM 1500 C CA . LEU A 1 183 ? 6.539 16.972 -42.637 1.00 74.00 183 LEU A CA 1
ATOM 1501 C C . LEU A 1 183 ? 6.663 16.181 -43.951 1.00 74.00 183 LEU A C 1
ATOM 1503 O O . LEU A 1 183 ? 6.208 16.610 -45.006 1.00 74.00 183 LEU A O 1
ATOM 1507 N N . ALA A 1 184 ? 7.226 14.975 -43.897 1.00 77.94 184 ALA A N 1
ATOM 1508 C CA . ALA A 1 184 ? 7.286 14.090 -45.055 1.00 77.94 184 ALA A CA 1
ATOM 1509 C C . ALA A 1 184 ? 5.887 13.676 -45.548 1.00 77.94 184 ALA A C 1
ATOM 1511 O O . ALA A 1 184 ? 5.649 13.622 -46.753 1.00 77.94 184 ALA A O 1
ATOM 1512 N N . LYS A 1 185 ? 4.940 13.431 -44.631 1.00 84.50 185 LYS A N 1
ATOM 1513 C CA . LYS A 1 185 ? 3.551 13.078 -44.972 1.00 84.50 185 LYS A CA 1
ATOM 1514 C C . LYS A 1 185 ? 2.778 14.216 -45.640 1.00 84.50 185 LYS A C 1
ATOM 1516 O O . LYS A 1 185 ? 1.851 13.930 -46.387 1.00 84.50 185 LYS A O 1
ATOM 1521 N N . SER A 1 186 ? 3.155 15.474 -45.409 1.00 83.38 186 SER A N 1
ATOM 1522 C CA . SER A 1 186 ? 2.582 16.630 -46.112 1.00 83.38 186 SER A CA 1
ATOM 1523 C C . SER A 1 186 ? 3.273 16.936 -47.449 1.00 83.38 186 SER A C 1
ATOM 1525 O O . SER A 1 186 ? 2.999 17.968 -48.053 1.00 83.38 186 SER A O 1
ATOM 1527 N N . GLY A 1 187 ? 4.176 16.065 -47.919 1.00 83.06 187 GLY A N 1
ATOM 1528 C CA . GLY A 1 187 ? 4.932 16.256 -49.162 1.00 83.06 187 GLY A CA 1
ATOM 1529 C C . GLY A 1 187 ? 6.075 17.272 -49.054 1.00 83.06 187 GLY A C 1
ATOM 1530 O O . GLY A 1 187 ? 6.818 17.461 -50.012 1.00 83.06 187 GLY A O 1
ATOM 1531 N N . LEU A 1 188 ? 6.264 17.888 -47.884 1.00 64.88 188 LEU A N 1
ATOM 1532 C CA . LEU A 1 188 ? 7.228 18.955 -47.626 1.00 64.88 188 LEU A CA 1
ATOM 1533 C C . LEU A 1 188 ? 8.277 18.475 -46.616 1.00 64.88 188 LEU A C 1
ATOM 1535 O O . LEU A 1 188 ? 8.296 18.925 -45.475 1.00 64.88 188 LEU A O 1
ATOM 1539 N N . GLY A 1 189 ? 9.152 17.538 -46.995 1.00 73.62 189 GLY A N 1
ATOM 1540 C CA . GLY A 1 189 ? 10.241 17.149 -46.083 1.00 73.62 189 GLY A CA 1
ATOM 1541 C C . GLY A 1 189 ? 10.850 15.761 -46.234 1.00 73.62 189 GLY A C 1
ATOM 1542 O O . GLY A 1 189 ? 11.507 15.303 -45.299 1.00 73.62 189 GLY A O 1
ATOM 1543 N N . MET A 1 190 ? 10.674 15.078 -47.370 1.00 79.25 190 MET A N 1
ATOM 1544 C CA . MET A 1 190 ? 11.289 13.758 -47.592 1.00 79.25 190 MET A CA 1
ATOM 1545 C C . MET A 1 190 ? 12.822 13.793 -47.467 1.00 79.25 190 MET A C 1
ATOM 1547 O O . MET A 1 190 ? 13.410 12.908 -46.844 1.00 79.25 190 MET A O 1
ATOM 1551 N N . GLU A 1 191 ? 13.467 14.848 -47.969 1.00 80.19 191 GLU A N 1
ATOM 1552 C CA . GLU A 1 191 ? 14.918 15.043 -47.835 1.00 80.19 191 GLU A CA 1
ATOM 1553 C C . GLU A 1 191 ? 15.339 15.304 -46.381 1.00 80.19 191 GLU A C 1
ATOM 1555 O O . GLU A 1 191 ? 16.324 14.736 -45.904 1.00 80.19 191 GLU A O 1
ATOM 1560 N N . TYR A 1 192 ? 14.549 16.083 -45.633 1.00 76.38 192 TYR A N 1
ATOM 1561 C CA . TYR A 1 192 ? 14.797 16.342 -44.213 1.00 76.38 192 TYR A CA 1
ATOM 1562 C C . TYR A 1 192 ? 14.680 15.061 -43.374 1.00 76.38 192 TYR A C 1
ATOM 1564 O O . TYR A 1 192 ? 15.533 14.788 -42.528 1.00 76.38 192 TYR A O 1
ATOM 1572 N N . LEU A 1 193 ? 13.674 14.222 -43.640 1.00 77.69 193 LEU A N 1
ATOM 1573 C CA . LEU A 1 193 ? 13.520 12.927 -42.975 1.00 77.69 193 LEU A CA 1
ATOM 1574 C C . LEU A 1 193 ? 14.693 11.981 -43.274 1.00 77.69 193 LEU A C 1
ATOM 1576 O O . LEU A 1 193 ? 15.175 11.295 -42.363 1.00 77.69 193 LEU A O 1
ATOM 1580 N N . ALA A 1 194 ? 15.179 11.957 -44.517 1.00 80.88 194 ALA A N 1
ATOM 1581 C CA . ALA A 1 194 ? 16.329 11.148 -44.909 1.00 80.88 194 ALA A CA 1
ATOM 1582 C C . ALA A 1 194 ? 17.620 11.598 -44.197 1.00 80.88 194 ALA A C 1
ATOM 1584 O O . ALA A 1 194 ? 18.329 10.757 -43.631 1.00 80.88 194 ALA A O 1
ATOM 1585 N N . ASP A 1 195 ? 17.889 12.908 -44.140 1.00 82.00 195 ASP A N 1
ATOM 1586 C CA . ASP A 1 195 ? 19.045 13.473 -43.428 1.00 82.00 195 ASP A CA 1
ATOM 1587 C C . ASP A 1 195 ? 18.977 13.181 -41.922 1.00 82.00 195 ASP A C 1
ATOM 1589 O O . ASP A 1 195 ? 19.919 12.631 -41.339 1.00 82.00 195 ASP A O 1
ATOM 1593 N N . VAL A 1 196 ? 17.827 13.444 -41.292 1.00 76.69 196 VAL A N 1
ATOM 1594 C CA . VAL A 1 196 ? 17.621 13.206 -39.855 1.00 76.69 196 VAL A CA 1
ATOM 1595 C C . VAL A 1 196 ? 17.815 11.722 -39.512 1.00 76.69 196 VAL A C 1
ATOM 1597 O O . VAL A 1 196 ? 18.500 11.371 -38.545 1.00 76.69 196 VAL A O 1
ATOM 1600 N N . THR A 1 197 ? 17.285 10.821 -40.338 1.00 80.31 197 THR A N 1
ATOM 1601 C CA . THR A 1 197 ? 17.435 9.373 -40.141 1.00 80.31 197 THR A CA 1
ATOM 1602 C C . THR A 1 197 ? 18.886 8.919 -40.333 1.00 80.31 197 THR A C 1
ATOM 1604 O O . THR A 1 197 ? 19.393 8.101 -39.556 1.00 80.31 197 THR A O 1
ATOM 1607 N N . SER A 1 198 ? 19.583 9.460 -41.336 1.00 85.12 198 SER A N 1
ATOM 1608 C CA . SER A 1 198 ? 20.990 9.158 -41.625 1.00 85.12 198 SER A CA 1
ATOM 1609 C C . SER A 1 198 ? 21.913 9.582 -40.477 1.00 85.12 198 SER A C 1
ATOM 1611 O O . SER A 1 198 ? 22.714 8.777 -39.982 1.00 85.12 198 SER A O 1
ATOM 1613 N N . ARG A 1 199 ? 21.744 10.809 -39.965 1.00 80.19 199 ARG A N 1
ATOM 1614 C CA . ARG A 1 199 ? 22.515 11.334 -38.826 1.00 80.19 199 ARG A CA 1
ATOM 1615 C C . ARG A 1 199 ? 22.274 10.532 -37.548 1.00 80.19 199 ARG A C 1
ATOM 1617 O O . ARG A 1 199 ? 23.237 10.180 -36.863 1.00 80.19 199 ARG A O 1
ATOM 1624 N N . SER A 1 200 ? 21.021 10.155 -37.273 1.00 82.19 200 SER A N 1
ATOM 1625 C CA . SER A 1 200 ? 20.685 9.285 -36.137 1.00 82.19 200 SER A CA 1
ATOM 1626 C C . SER A 1 200 ? 21.408 7.933 -36.216 1.00 82.19 200 SER A C 1
ATOM 1628 O O . SER A 1 200 ? 22.008 7.484 -35.235 1.00 82.19 200 SER A O 1
ATOM 1630 N N . LYS A 1 201 ? 21.425 7.297 -37.399 1.00 82.06 201 LYS A N 1
ATOM 1631 C CA . LYS A 1 201 ? 22.119 6.015 -37.621 1.00 82.06 201 LYS A CA 1
ATOM 1632 C C . LYS A 1 201 ? 23.635 6.135 -37.451 1.00 82.06 201 LYS A C 1
ATOM 1634 O O . LYS A 1 201 ? 24.230 5.283 -36.790 1.00 82.06 201 LYS A O 1
ATOM 1639 N N . ARG A 1 202 ? 24.258 7.178 -38.014 1.00 80.50 202 ARG A N 1
ATOM 1640 C CA . ARG A 1 202 ? 25.714 7.396 -37.927 1.00 80.50 202 ARG A CA 1
ATOM 1641 C C . ARG A 1 202 ? 26.174 7.526 -36.475 1.00 80.50 202 ARG A C 1
ATOM 1643 O O . ARG A 1 202 ? 27.156 6.904 -36.084 1.00 80.50 202 ARG A O 1
ATOM 1650 N N . PHE A 1 203 ? 25.415 8.253 -35.662 1.00 72.12 203 PHE A N 1
ATOM 1651 C CA . PHE A 1 203 ? 25.751 8.444 -34.255 1.00 72.12 203 PHE A CA 1
ATOM 1652 C C . PHE A 1 203 ? 25.474 7.207 -33.386 1.00 72.12 203 PHE A C 1
ATOM 1654 O O . PHE A 1 203 ? 26.240 6.892 -32.479 1.00 72.12 203 PHE A O 1
ATOM 1661 N N . ARG A 1 204 ? 24.410 6.438 -33.667 1.00 73.25 204 ARG A N 1
ATOM 1662 C CA . ARG A 1 204 ? 24.205 5.147 -32.981 1.00 73.25 204 ARG A CA 1
ATOM 1663 C C . ARG A 1 204 ? 25.386 4.203 -33.205 1.00 73.25 204 ARG A C 1
ATOM 1665 O O . ARG A 1 204 ? 25.790 3.524 -32.269 1.00 73.25 204 ARG A O 1
ATOM 1672 N N . ARG A 1 205 ? 25.966 4.195 -34.413 1.00 76.25 205 ARG A N 1
ATOM 1673 C CA . ARG A 1 205 ? 27.171 3.407 -34.714 1.00 76.25 205 ARG A CA 1
ATOM 1674 C C . ARG A 1 205 ? 28.378 3.886 -33.902 1.00 76.25 205 ARG A C 1
ATOM 1676 O O . ARG A 1 205 ? 29.023 3.051 -33.279 1.00 76.25 205 ARG A O 1
ATOM 1683 N N . SER A 1 206 ? 28.644 5.192 -33.816 1.00 69.19 206 SER A N 1
ATOM 1684 C CA . SER A 1 206 ? 29.787 5.701 -33.034 1.00 69.19 206 SER A CA 1
ATOM 1685 C C . SER A 1 206 ? 29.684 5.407 -31.532 1.00 69.19 206 SER A C 1
ATOM 1687 O O . SER A 1 206 ? 30.707 5.199 -30.887 1.00 69.19 206 SER A O 1
ATOM 1689 N N . MET A 1 207 ? 28.471 5.311 -30.974 1.00 63.94 207 MET A N 1
ATOM 1690 C CA . MET A 1 207 ? 28.280 4.896 -29.576 1.00 63.94 207 MET A CA 1
ATOM 1691 C C . MET A 1 207 ? 28.463 3.388 -29.333 1.00 63.94 207 MET A C 1
ATOM 1693 O O . MET A 1 207 ? 28.743 2.995 -28.203 1.00 63.94 207 MET A O 1
ATOM 1697 N N . ILE A 1 208 ? 28.302 2.540 -30.356 1.00 59.88 208 ILE A N 1
ATOM 1698 C CA . ILE A 1 208 ? 28.481 1.081 -30.244 1.00 59.88 208 ILE A CA 1
ATOM 1699 C C . ILE A 1 208 ? 29.964 0.697 -30.369 1.00 59.88 208 ILE A C 1
ATOM 1701 O O . ILE A 1 208 ? 30.415 -0.196 -29.659 1.00 59.88 208 ILE A O 1
ATOM 1705 N N . PHE A 1 209 ? 30.742 1.394 -31.204 1.00 49.72 209 PHE A N 1
ATOM 1706 C CA . PHE A 1 209 ? 32.150 1.052 -31.459 1.00 49.72 209 PHE A CA 1
ATOM 1707 C C . PHE A 1 209 ? 33.126 1.381 -30.315 1.00 49.72 209 PHE A C 1
ATOM 1709 O O . PHE A 1 209 ? 34.205 0.812 -30.279 1.00 49.72 209 PHE A O 1
ATOM 1716 N N . GLN A 1 210 ? 32.754 2.212 -29.337 1.00 50.41 210 GLN A N 1
ATOM 1717 C CA . GLN A 1 210 ? 33.603 2.494 -28.161 1.00 50.41 210 GLN A CA 1
ATOM 1718 C C . GLN A 1 210 ? 33.395 1.522 -26.985 1.00 50.41 210 GLN A C 1
ATOM 1720 O O . GLN A 1 210 ? 33.885 1.767 -25.884 1.00 50.41 210 GLN A O 1
ATOM 1725 N N . LYS A 1 211 ? 32.624 0.446 -27.180 1.00 45.91 211 LYS A N 1
ATOM 1726 C CA . LYS A 1 211 ? 32.345 -0.560 -26.143 1.00 45.91 211 LYS A CA 1
ATOM 1727 C C . LYS A 1 211 ? 33.353 -1.718 -26.109 1.00 45.91 211 LYS A C 1
ATOM 1729 O O . LYS A 1 211 ? 33.258 -2.520 -25.191 1.00 45.91 211 LYS A O 1
ATOM 1734 N N . ASN A 1 212 ? 34.276 -1.789 -27.074 1.00 44.31 212 ASN A N 1
ATOM 1735 C CA . ASN A 1 212 ? 35.209 -2.909 -27.249 1.00 44.31 212 ASN A CA 1
ATOM 1736 C C . ASN A 1 212 ? 36.664 -2.607 -26.834 1.00 44.31 212 ASN A C 1
ATOM 1738 O O . ASN A 1 212 ? 37.500 -3.489 -26.971 1.00 44.31 212 ASN A O 1
ATOM 1742 N N . ASP A 1 213 ? 36.954 -1.411 -26.307 1.00 44.41 213 ASP A N 1
ATOM 1743 C CA . ASP A 1 213 ? 38.302 -1.014 -25.854 1.00 44.41 213 ASP A CA 1
ATOM 1744 C C . ASP A 1 213 ? 38.391 -0.862 -24.317 1.00 44.41 213 ASP A C 1
ATOM 1746 O O . ASP A 1 213 ? 39.011 0.077 -23.811 1.00 44.41 213 ASP A O 1
ATOM 1750 N N . ILE A 1 214 ? 37.722 -1.741 -23.557 1.00 39.22 214 ILE A N 1
ATOM 1751 C CA . ILE A 1 214 ? 37.898 -1.896 -22.097 1.00 39.22 214 ILE A CA 1
ATOM 1752 C C . ILE A 1 214 ? 37.968 -3.381 -21.763 1.00 39.22 214 ILE A C 1
ATOM 1754 O O . ILE A 1 214 ? 37.037 -4.100 -22.192 1.00 39.22 214 ILE A O 1
#

Mean predicted aligned error: 15.09 Å

Sequence (214 aa):
MNALGIVFHENRKLLCTWYMMTNIEKNLSGKFKEVEVKKTCADLVKDTIESQTLEQFNQALRSFRKLARDESLYLENAKGNTYSYFEAEWLSCVEKWAGFYTRQLKHFGCTTTQRVESGQRALKRNLVALRPLDETEESTETDVLLLSKKYLQNLYCHVSKRALIALYFVKFWKQKIEGATVLAKSGLGMEYLADVTSRSKRFRRSMIFQKNDI